Protein AF-A0A4R6WK45-F1 (afdb_monomer_lite)

Sequence (195 aa):
MNKDILDLKKTWQSLEIDPNESFYDFNQTLQHWRKRKRIIVFLWSIAVILFSGISFVYVIYTDELNSMSKSISEIILLVISVHLFGYSWRRITRERKEYLSNSTDFIRTLPDIHIKQGQRELMMFCIVSTFFLIAVFLYFLDSLLPSPVSVILSSALLLILTGILWTILKQILWKRIKRKNQRLSSKIAEILQYD

Secondary structure (DSSP, 8-state):
--HHHHHHHHHHHHTTT---HHHHHHHHHHHHHHHHHHHHHHHHHHHHHHHHHHHHHHHHHHTT---HHHHHHHHHHHHHHHHHHHHHHHHHHHHHHHHH---HHHHHHHHHHHHHHHHHHHHHHHHHHHHHHHHHHHHHHHHHTT-HHHHHHHHHHHHHHHHHIIIIIHHHHHHHHHHHHHHHHHHHHHHHTT-

pLDDT: mean 76.47, std 15.33, range [40.12, 95.94]

Radius of gyration: 24.43 Å; chains: 1; bounding box: 75×26×64 Å

Foldseek 3Di:
DPVVVVVVVVVVVVVVVDDPVLVVVVVVVVVVVLVVVVVVLVVLQVVLVVLQVCLVVVCVVCVVDPDPLLVVLSVLSNVLSVLSVVVSVVVVVVSVVLVVDDDLVSLLCVLVVLLVVLLVVLVNVLVSVLSNLSSVCSNCVVVQVVPPVSNVVSVVVSVVVSVCSVPPVSVVSNVVSVVVSVVSNVSSVVVVVVD

Organism: NCBI:txid1437280

Structure (mmCIF, N/CA/C/O backbone):
data_AF-A0A4R6WK45-F1
#
_entry.id   AF-A0A4R6WK45-F1
#
loop_
_atom_site.group_PDB
_atom_site.id
_atom_site.type_symbol
_atom_site.label_atom_id
_atom_site.label_alt_id
_atom_site.label_comp_id
_atom_site.label_asym_id
_atom_site.label_entity_id
_atom_site.label_seq_id
_atom_site.pdbx_PDB_ins_code
_atom_site.Cartn_x
_atom_site.Cartn_y
_atom_site.Cartn_z
_atom_site.occupancy
_atom_site.B_iso_or_equiv
_atom_site.auth_seq_id
_atom_site.auth_comp_id
_atom_site.auth_asym_id
_atom_site.auth_atom_id
_atom_site.pdbx_PDB_model_num
ATOM 1 N N . MET A 1 1 ? -50.004 0.855 26.992 1.00 41.47 1 MET A N 1
ATOM 2 C CA . MET A 1 1 ? -49.118 1.070 25.827 1.00 41.47 1 MET A CA 1
ATOM 3 C C . MET A 1 1 ? -48.314 2.380 25.849 1.00 41.47 1 MET A C 1
ATOM 5 O O . MET A 1 1 ? -47.523 2.574 24.944 1.00 41.47 1 MET A O 1
ATOM 9 N N . ASN A 1 2 ? -48.462 3.263 26.855 1.00 40.12 2 ASN A N 1
ATOM 10 C CA . ASN A 1 2 ? -47.671 4.510 26.970 1.00 40.12 2 ASN A CA 1
ATOM 11 C C . ASN A 1 2 ? -46.724 4.536 28.193 1.00 40.12 2 ASN A C 1
ATOM 13 O O . ASN A 1 2 ? -45.989 5.499 28.378 1.00 40.12 2 ASN A O 1
ATOM 17 N N . LYS A 1 3 ? -46.752 3.489 29.034 1.00 43.12 3 LYS A N 1
ATOM 18 C CA . LYS A 1 3 ? -45.843 3.325 30.182 1.00 43.12 3 LYS A CA 1
ATOM 19 C C . LYS A 1 3 ? -44.494 2.740 29.750 1.00 43.12 3 LYS A C 1
ATOM 21 O O . LYS A 1 3 ? -43.475 3.293 30.130 1.00 43.12 3 LYS A O 1
ATOM 26 N N . ASP A 1 4 ? -44.488 1.770 28.833 1.00 47.94 4 ASP A N 1
ATOM 27 C CA . ASP A 1 4 ? -43.253 1.102 28.388 1.00 47.94 4 ASP A CA 1
ATOM 28 C C . ASP A 1 4 ? -42.276 2.031 27.654 1.00 47.94 4 ASP A C 1
ATOM 30 O O . ASP A 1 4 ? -41.071 1.924 27.837 1.00 47.94 4 ASP A O 1
ATOM 34 N N . ILE A 1 5 ? -42.772 2.992 26.865 1.00 48.19 5 ILE A N 1
ATOM 35 C CA . ILE A 1 5 ? -41.922 3.978 26.169 1.00 48.19 5 ILE A CA 1
ATOM 36 C C . ILE A 1 5 ? -41.386 5.028 27.151 1.00 48.19 5 ILE A C 1
ATOM 38 O O . ILE A 1 5 ? -40.256 5.496 27.006 1.00 48.19 5 ILE A O 1
ATOM 42 N N . LEU A 1 6 ? -42.180 5.395 28.164 1.00 46.12 6 LEU A N 1
ATOM 43 C CA . LEU A 1 6 ? -41.755 6.334 29.200 1.00 46.12 6 LEU A CA 1
ATOM 44 C C . LEU A 1 6 ? -40.708 5.700 30.122 1.00 46.12 6 LEU A C 1
ATOM 46 O O . LEU A 1 6 ? -39.762 6.379 30.512 1.00 46.12 6 LEU A O 1
ATOM 50 N N . ASP A 1 7 ? -40.851 4.406 30.411 1.00 45.75 7 ASP A N 1
ATOM 51 C CA . ASP A 1 7 ? -39.887 3.627 31.183 1.00 45.75 7 ASP A CA 1
ATOM 52 C C . ASP A 1 7 ? -38.622 3.352 30.366 1.00 45.75 7 ASP A C 1
ATOM 54 O O . ASP A 1 7 ? -37.532 3.574 30.882 1.00 45.75 7 ASP A O 1
ATOM 58 N N . LEU A 1 8 ? -38.711 3.036 29.067 1.00 43.47 8 LEU A N 1
ATOM 59 C CA . LEU A 1 8 ? -37.533 2.947 28.186 1.00 43.47 8 LEU A CA 1
ATOM 60 C C . LEU A 1 8 ? -36.781 4.276 28.086 1.00 43.47 8 LEU A C 1
ATOM 62 O O . LEU A 1 8 ? -35.554 4.289 28.127 1.00 43.47 8 LEU A O 1
ATOM 66 N N . LYS A 1 9 ? -37.504 5.398 27.997 1.00 43.97 9 LYS A N 1
ATOM 67 C CA . LYS A 1 9 ? -36.913 6.740 27.984 1.00 43.97 9 LYS A CA 1
ATOM 68 C C . LYS A 1 9 ? -36.276 7.087 29.328 1.00 43.97 9 LYS A C 1
ATOM 70 O O . LYS A 1 9 ? -35.179 7.628 29.333 1.00 43.97 9 LYS A O 1
ATOM 75 N N . LYS A 1 10 ? -36.915 6.741 30.450 1.00 42.91 10 LYS A N 1
ATOM 76 C CA . LYS A 1 10 ? -36.333 6.895 31.791 1.00 42.91 10 LYS A CA 1
ATOM 77 C C . LYS A 1 10 ? -35.115 6.007 31.999 1.00 42.91 10 LYS A C 1
ATOM 79 O O . LYS A 1 10 ? -34.181 6.474 32.622 1.00 42.91 10 LYS A O 1
ATOM 84 N N . THR A 1 11 ? -35.098 4.796 31.445 1.00 47.28 11 THR A N 1
ATOM 85 C CA . THR A 1 11 ? -33.951 3.874 31.525 1.00 47.28 11 THR A CA 1
ATOM 86 C C . THR A 1 11 ? -32.782 4.385 30.678 1.00 47.28 11 THR A C 1
ATOM 88 O O . THR A 1 11 ? -31.633 4.338 31.102 1.00 47.28 11 THR A O 1
ATOM 91 N N . TRP A 1 12 ? -33.072 4.954 29.502 1.00 45.94 12 TRP A N 1
ATOM 92 C CA . TRP A 1 12 ? -32.077 5.635 28.668 1.00 45.94 12 TRP A CA 1
ATOM 93 C C . TRP A 1 12 ? -31.544 6.918 29.315 1.00 45.94 12 TRP A C 1
ATOM 95 O O . TRP A 1 12 ? -30.346 7.169 29.266 1.00 45.94 12 TRP A O 1
ATOM 105 N N . GLN A 1 13 ? -32.418 7.708 29.946 1.00 40.69 13 GLN A N 1
ATOM 106 C CA . GLN A 1 13 ? -32.044 8.934 30.657 1.00 40.69 13 GLN A CA 1
ATOM 107 C C . GLN A 1 13 ? -31.363 8.650 32.004 1.00 40.69 13 GLN A C 1
ATOM 109 O O . GLN A 1 13 ? -30.525 9.435 32.422 1.00 40.69 13 GLN A O 1
ATOM 114 N N . SER A 1 14 ? -31.657 7.532 32.675 1.00 40.62 14 SER A N 1
ATOM 115 C CA . SER A 1 14 ? -30.941 7.109 33.884 1.00 40.62 14 SER A CA 1
ATOM 116 C C . SER A 1 14 ? -29.562 6.539 33.559 1.00 40.62 14 SER A C 1
ATOM 118 O O . SER A 1 14 ? -28.642 6.738 34.341 1.00 40.62 14 SER A O 1
ATOM 120 N N . LEU A 1 15 ? -29.383 5.923 32.381 1.00 45.16 15 LEU A N 1
ATOM 121 C CA . LEU A 1 15 ? -28.056 5.594 31.837 1.00 45.16 15 LEU A CA 1
ATOM 122 C C . LEU A 1 15 ? -27.210 6.846 31.541 1.00 45.16 15 LEU A C 1
ATOM 124 O O . LEU A 1 15 ? -25.990 6.764 31.459 1.00 45.16 15 LEU A O 1
ATOM 128 N N . GLU A 1 16 ? -27.857 7.998 31.356 1.00 43.78 16 GLU A N 1
ATOM 129 C CA . GLU A 1 16 ? -27.221 9.293 31.094 1.00 43.78 16 GLU A CA 1
ATOM 130 C C . GLU A 1 16 ? -26.829 10.033 32.391 1.00 43.78 16 GLU A C 1
ATOM 132 O O . GLU A 1 16 ? -26.105 11.025 32.329 1.00 43.78 16 GLU A O 1
ATOM 137 N N . ILE A 1 17 ? -27.293 9.562 33.561 1.00 43.97 17 ILE A N 1
ATOM 138 C CA . ILE A 1 17 ? -27.170 10.267 34.851 1.00 43.97 17 ILE A CA 1
ATOM 139 C C . ILE A 1 17 ? -26.252 9.552 35.858 1.00 43.97 17 ILE A C 1
ATOM 141 O O . ILE A 1 17 ? -25.882 10.184 36.842 1.00 43.97 17 ILE A O 1
ATOM 145 N N . ASP A 1 18 ? -25.801 8.313 35.624 1.00 43.97 18 ASP A N 1
ATOM 146 C CA . ASP A 1 18 ? -24.831 7.664 36.524 1.00 43.97 18 ASP A CA 1
ATOM 147 C C . ASP A 1 18 ? -23.382 7.896 36.039 1.00 43.97 18 ASP A C 1
ATOM 149 O O . ASP A 1 18 ? -22.960 7.325 35.024 1.00 43.97 18 ASP A O 1
ATOM 153 N N . PRO A 1 19 ? -22.595 8.774 36.692 1.00 49.69 19 PRO A N 1
ATOM 154 C CA . PRO A 1 19 ? -21.288 9.173 36.215 1.00 49.69 19 PRO A CA 1
ATOM 155 C C . PRO A 1 19 ? -20.253 8.184 36.743 1.00 49.69 19 PRO A C 1
ATOM 157 O O . PRO A 1 19 ? -19.504 8.475 37.672 1.00 49.69 19 PRO A O 1
ATOM 160 N N . ASN A 1 20 ? -20.160 7.014 36.122 1.00 52.38 20 ASN A N 1
ATOM 161 C CA . ASN A 1 20 ? -18.911 6.274 36.204 1.00 52.38 20 ASN A CA 1
ATOM 162 C C . ASN A 1 20 ? -17.891 7.042 35.351 1.00 52.38 20 ASN A C 1
ATOM 164 O O . ASN A 1 20 ? -17.980 7.043 34.121 1.00 52.38 20 ASN A O 1
ATOM 168 N N . GLU A 1 21 ? -16.935 7.724 35.994 1.00 53.06 21 GLU A N 1
ATOM 169 C CA . GLU A 1 21 ? -15.809 8.422 35.340 1.00 53.06 21 GLU A CA 1
ATOM 170 C C . GLU A 1 21 ? -15.165 7.557 34.243 1.00 53.06 21 GLU A C 1
ATOM 172 O O . GLU A 1 21 ? -14.798 8.065 33.185 1.00 53.06 21 GLU A O 1
ATOM 177 N N . SER A 1 22 ? -15.148 6.232 34.432 1.00 53.00 22 SER A N 1
ATOM 178 C CA . SER A 1 22 ? -14.677 5.240 33.461 1.00 53.00 22 SER A CA 1
ATOM 179 C C . SER A 1 22 ? -15.445 5.237 32.130 1.00 53.00 22 SER A C 1
ATOM 181 O O . SER A 1 22 ? -14.836 5.048 31.075 1.00 53.00 22 SER A O 1
ATOM 183 N N . PHE A 1 23 ? -16.759 5.480 32.134 1.00 54.28 23 PHE A N 1
ATOM 184 C CA . PHE A 1 23 ? -17.586 5.500 30.925 1.00 54.28 23 PHE A CA 1
ATOM 185 C C . PHE A 1 23 ? -17.439 6.819 30.161 1.00 54.28 23 PHE A C 1
ATOM 187 O O . PHE A 1 23 ? -17.368 6.822 28.928 1.00 54.28 23 PHE A O 1
ATOM 194 N N . TYR A 1 24 ? -17.324 7.942 30.877 1.00 59.19 24 TYR A N 1
ATOM 195 C CA . TYR A 1 24 ? -17.029 9.243 30.275 1.00 59.19 24 TYR A CA 1
ATOM 196 C C . TYR A 1 24 ? -15.617 9.269 29.667 1.00 59.19 24 TYR A C 1
ATOM 198 O O . TYR A 1 24 ? -15.462 9.644 28.499 1.00 59.19 24 TYR A O 1
ATOM 206 N N . ASP A 1 25 ? -14.613 8.761 30.388 1.00 59.47 25 ASP A N 1
ATOM 207 C CA . ASP A 1 25 ? -13.243 8.595 29.890 1.00 59.47 25 ASP A CA 1
ATOM 208 C C . ASP A 1 25 ? -13.177 7.639 28.700 1.00 59.47 25 ASP A C 1
ATOM 210 O O . ASP A 1 25 ? -12.437 7.876 27.735 1.00 59.47 25 ASP A O 1
ATOM 214 N N . PHE A 1 26 ? -13.981 6.576 28.704 1.00 60.50 26 PHE A N 1
ATOM 215 C CA . PHE A 1 26 ? -14.077 5.681 27.561 1.00 60.50 26 PHE A CA 1
ATOM 216 C C . PHE A 1 26 ? -14.716 6.363 26.356 1.00 60.50 26 PHE A C 1
ATOM 218 O O . PHE A 1 26 ? -14.170 6.271 25.257 1.00 60.50 26 PHE A O 1
ATOM 225 N N . ASN A 1 27 ? -15.818 7.093 26.533 1.00 63.03 27 ASN A N 1
ATOM 226 C CA . ASN A 1 27 ? -16.459 7.819 25.441 1.00 63.03 27 ASN A CA 1
ATOM 227 C C . ASN A 1 27 ? -15.533 8.897 24.865 1.00 63.03 27 ASN A C 1
ATOM 229 O O . ASN A 1 27 ? -15.434 9.026 23.642 1.00 63.03 27 ASN A O 1
ATOM 233 N N . GLN A 1 28 ? -14.784 9.614 25.707 1.00 69.31 28 GLN A N 1
ATOM 234 C CA . GLN A 1 28 ? -13.747 10.540 25.251 1.00 69.31 28 GLN A CA 1
ATOM 235 C C . GLN A 1 28 ? -12.618 9.816 24.512 1.00 69.31 28 GLN A C 1
ATOM 237 O O . GLN A 1 28 ? -12.222 10.238 23.422 1.00 69.31 28 GLN A O 1
ATOM 242 N N . THR A 1 29 ? -12.134 8.691 25.045 1.00 64.31 29 THR A N 1
ATOM 243 C CA . THR A 1 29 ? -11.101 7.864 24.405 1.00 64.31 29 THR A CA 1
ATOM 244 C C . THR A 1 29 ? -11.577 7.362 23.045 1.00 64.31 29 THR A C 1
ATOM 246 O O . THR A 1 29 ? -10.841 7.427 22.058 1.00 64.31 29 THR A O 1
ATOM 249 N N . LEU A 1 30 ? -12.825 6.912 22.958 1.00 65.56 30 LEU A N 1
ATOM 250 C CA . LEU A 1 30 ? -13.444 6.374 21.759 1.00 65.56 30 LEU A CA 1
ATOM 251 C C . LEU A 1 30 ? -13.691 7.486 20.732 1.00 65.56 30 LEU A C 1
ATOM 253 O O . LEU A 1 30 ? -13.353 7.316 19.560 1.00 65.56 30 LEU A O 1
ATOM 257 N N . GLN A 1 31 ? -14.155 8.665 21.152 1.00 69.94 31 GLN A N 1
ATOM 258 C CA . GLN A 1 31 ? -14.241 9.851 20.295 1.00 69.94 31 GLN A CA 1
ATOM 259 C C . GLN A 1 31 ? -12.868 10.308 19.789 1.00 69.94 31 GLN A C 1
ATOM 261 O O . GLN A 1 31 ? -12.732 10.662 18.615 1.00 69.94 31 GLN A O 1
ATOM 266 N N . HIS A 1 32 ? -11.837 10.279 20.632 1.00 72.56 32 HIS A N 1
ATOM 267 C CA . HIS A 1 32 ? -10.477 10.630 20.236 1.00 72.56 32 HIS A CA 1
ATOM 268 C C . HIS A 1 32 ? -9.913 9.618 19.226 1.00 72.56 32 HIS A C 1
ATOM 270 O O . HIS A 1 32 ? -9.350 10.005 18.198 1.00 72.56 32 HIS A O 1
ATOM 276 N N . TRP A 1 33 ? -10.145 8.321 19.449 1.00 68.25 33 TRP A N 1
ATOM 277 C CA . TRP A 1 33 ? -9.826 7.255 18.496 1.00 68.25 33 TRP A CA 1
ATOM 278 C C . TRP A 1 33 ? -10.538 7.451 17.156 1.00 68.25 33 TRP A C 1
ATOM 280 O O . TRP A 1 33 ? -9.899 7.369 16.105 1.00 68.25 33 TRP A O 1
ATOM 290 N N . ARG A 1 34 ? -11.833 7.776 17.189 1.00 69.69 34 ARG A N 1
ATOM 291 C CA . ARG A 1 34 ? -12.661 8.098 16.019 1.00 69.69 34 ARG A CA 1
ATOM 292 C C . ARG A 1 34 ? -12.118 9.314 15.252 1.00 69.69 34 ARG A C 1
ATOM 294 O O . ARG A 1 34 ? -11.925 9.238 14.040 1.00 69.69 34 ARG A O 1
ATOM 301 N N . LYS A 1 35 ? -11.785 10.414 15.940 1.00 74.50 35 LYS A N 1
ATOM 302 C CA . LYS A 1 35 ? -11.167 11.608 15.327 1.00 74.50 35 LYS A CA 1
ATOM 303 C C . LYS A 1 35 ? -9.823 11.277 14.674 1.00 74.50 35 LYS A C 1
ATOM 305 O O . LYS A 1 35 ? -9.586 11.657 13.529 1.00 74.50 35 LYS A O 1
ATOM 310 N N . ARG A 1 36 ? -8.963 10.520 15.360 1.00 75.25 36 ARG A N 1
ATOM 311 C CA . ARG A 1 36 ? -7.655 10.114 14.830 1.00 75.25 36 ARG A CA 1
ATOM 312 C C . ARG A 1 36 ? -7.788 9.204 13.608 1.00 75.25 36 ARG A C 1
ATOM 314 O O . ARG A 1 36 ? -7.088 9.421 12.621 1.00 75.25 36 ARG A O 1
ATOM 321 N N . LYS A 1 37 ? -8.710 8.234 13.636 1.00 72.19 37 LYS A N 1
ATOM 322 C CA . LYS A 1 37 ? -9.051 7.399 12.471 1.00 72.19 37 LYS A CA 1
ATOM 323 C C . LYS A 1 37 ? -9.510 8.252 11.287 1.00 72.19 37 LYS A C 1
ATOM 325 O O . LYS A 1 37 ? -8.998 8.060 10.187 1.00 72.19 37 LYS A O 1
ATOM 330 N N . ARG A 1 38 ? -10.392 9.233 11.512 1.00 75.06 38 ARG A N 1
ATOM 331 C CA . ARG A 1 38 ? -10.860 10.157 10.464 1.00 75.06 38 ARG A CA 1
ATOM 332 C C . ARG A 1 38 ? -9.704 10.907 9.806 1.00 75.06 38 ARG A C 1
ATOM 334 O O . ARG A 1 38 ? -9.637 10.935 8.583 1.00 75.06 38 ARG A O 1
ATOM 341 N N . ILE A 1 39 ? -8.786 11.467 10.596 1.00 79.00 39 ILE A N 1
ATOM 342 C CA . ILE A 1 39 ? -7.608 12.172 10.066 1.00 79.00 39 ILE A CA 1
ATOM 343 C C . ILE A 1 39 ? -6.747 11.225 9.221 1.00 79.00 39 ILE A C 1
ATOM 345 O O . ILE A 1 39 ? -6.327 11.596 8.132 1.00 79.00 39 ILE A O 1
ATOM 349 N N . ILE A 1 40 ? -6.530 9.985 9.670 1.00 78.06 40 ILE A N 1
ATOM 350 C CA . ILE A 1 40 ? -5.756 8.988 8.912 1.00 78.06 40 ILE A CA 1
ATOM 351 C C . ILE A 1 40 ? -6.435 8.650 7.578 1.00 78.06 40 ILE A C 1
ATOM 353 O O . ILE A 1 40 ? -5.763 8.584 6.553 1.00 78.06 40 ILE A O 1
ATOM 357 N N . VAL A 1 41 ? -7.755 8.444 7.570 1.00 77.69 41 VAL A N 1
ATOM 358 C CA . VAL A 1 41 ? -8.520 8.172 6.339 1.00 77.69 41 VAL A CA 1
ATOM 359 C C . VAL A 1 41 ? -8.492 9.379 5.399 1.00 77.69 41 VAL A C 1
ATOM 361 O O . VAL A 1 41 ? -8.344 9.210 4.189 1.00 77.69 41 VAL A O 1
ATOM 364 N N . PHE A 1 42 ? -8.588 10.591 5.944 1.00 77.75 42 PHE A N 1
ATOM 365 C CA . PHE A 1 42 ? -8.518 11.831 5.179 1.00 77.75 42 PHE A CA 1
ATOM 366 C C . PHE A 1 42 ? -7.140 12.025 4.533 1.00 77.75 42 PHE A C 1
ATOM 368 O O . PHE A 1 42 ? -7.056 12.187 3.318 1.00 77.75 42 PHE A O 1
ATOM 375 N N . LEU A 1 43 ? -6.060 11.901 5.310 1.00 82.31 43 LEU A N 1
ATOM 376 C CA . LEU A 1 43 ? -4.685 11.968 4.803 1.00 82.31 43 LEU A CA 1
ATOM 377 C C . LEU A 1 43 ? -4.407 10.878 3.762 1.00 82.31 43 LEU A C 1
ATOM 379 O O . LEU A 1 43 ? -3.775 11.149 2.746 1.00 82.31 43 LEU A O 1
ATOM 383 N N . TRP A 1 44 ? -4.919 9.662 3.974 1.00 80.25 44 TRP A N 1
ATOM 384 C CA . TRP A 1 44 ? -4.829 8.586 2.985 1.00 80.25 44 TRP A CA 1
ATOM 385 C C . TRP A 1 44 ? -5.533 8.954 1.678 1.00 80.25 44 TRP A C 1
ATOM 387 O O . TRP A 1 44 ? -4.991 8.735 0.601 1.00 80.25 44 TRP A O 1
ATOM 397 N N . SER A 1 45 ? -6.725 9.544 1.766 1.00 76.31 45 SER A N 1
ATOM 398 C CA . SER A 1 45 ? -7.487 9.971 0.589 1.00 76.31 45 SER A CA 1
ATOM 399 C C . SER A 1 45 ? -6.742 11.053 -0.193 1.00 76.31 45 SER A C 1
ATOM 401 O O . SER A 1 45 ? -6.634 10.944 -1.410 1.00 76.31 45 SER A O 1
ATOM 403 N N . ILE A 1 46 ? -6.155 12.035 0.501 1.00 83.81 46 ILE A N 1
ATOM 404 C CA . ILE A 1 46 ? -5.294 13.055 -0.115 1.00 83.81 46 ILE A CA 1
ATOM 405 C C . ILE A 1 46 ? -4.099 12.403 -0.813 1.00 83.81 46 ILE A C 1
ATOM 407 O O . ILE A 1 46 ? -3.834 12.708 -1.971 1.00 83.81 46 ILE A O 1
ATOM 411 N N . ALA A 1 47 ? -3.403 11.480 -0.143 1.00 84.31 47 ALA A N 1
ATOM 412 C CA . ALA A 1 47 ? -2.246 10.799 -0.717 1.00 84.31 47 ALA A CA 1
ATOM 413 C C . ALA A 1 47 ? -2.604 10.023 -1.995 1.00 84.31 47 ALA A C 1
ATOM 415 O O . ALA A 1 47 ? -1.869 10.091 -2.976 1.00 84.31 47 ALA A O 1
ATOM 416 N N . VAL A 1 48 ? -3.751 9.334 -2.014 1.00 82.94 48 VAL A N 1
ATOM 417 C CA . VAL A 1 48 ? -4.234 8.616 -3.204 1.00 82.94 48 VAL A CA 1
ATOM 418 C C . VAL A 1 48 ? -4.584 9.580 -4.338 1.00 82.94 48 VAL A C 1
ATOM 420 O O . VAL A 1 48 ? -4.245 9.297 -5.485 1.00 82.94 48 VAL A O 1
ATOM 423 N N . ILE A 1 49 ? -5.224 10.717 -4.042 1.00 82.31 49 ILE A N 1
ATOM 424 C CA . ILE A 1 49 ? -5.552 11.739 -5.049 1.00 82.31 49 ILE A CA 1
ATOM 425 C C . ILE A 1 49 ? -4.274 12.331 -5.647 1.00 82.31 49 ILE A C 1
ATOM 427 O O . ILE A 1 49 ? -4.149 12.374 -6.867 1.00 82.31 49 ILE A O 1
ATOM 431 N N . LEU A 1 50 ? -3.311 12.724 -4.808 1.00 85.62 50 LEU A N 1
ATOM 432 C CA . LEU A 1 50 ? -2.029 13.265 -5.261 1.00 85.62 50 LEU A CA 1
ATOM 433 C C . LEU A 1 50 ? -1.260 12.247 -6.104 1.00 85.62 50 LEU A C 1
ATOM 435 O O . LEU A 1 50 ? -0.826 12.574 -7.202 1.00 85.62 50 LEU A O 1
ATOM 439 N N . PHE A 1 51 ? -1.143 11.003 -5.632 1.00 83.19 51 PHE A N 1
ATOM 440 C CA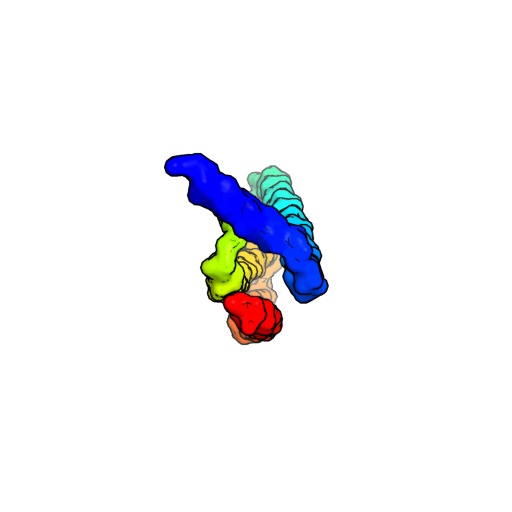 . PHE A 1 51 ? -0.476 9.933 -6.375 1.00 83.19 51 PHE A CA 1
ATOM 441 C C . PHE A 1 51 ? -1.133 9.685 -7.737 1.00 83.19 51 PHE A C 1
ATOM 443 O O . PHE A 1 51 ? -0.442 9.539 -8.743 1.00 83.19 51 PHE A O 1
ATOM 450 N N . SER A 1 52 ? -2.467 9.667 -7.776 1.00 80.44 52 SER A N 1
ATOM 451 C CA . SER A 1 52 ? -3.217 9.473 -9.017 1.00 80.44 52 SER A CA 1
ATOM 452 C C . SER A 1 52 ? -3.015 10.648 -9.968 1.00 80.44 52 SER A C 1
ATOM 454 O O . SER A 1 52 ? -2.693 10.426 -11.126 1.00 80.44 52 SER A O 1
ATOM 456 N N . GLY A 1 53 ? -3.121 11.886 -9.478 1.00 80.81 53 GLY A N 1
ATOM 457 C CA . GLY A 1 53 ? -2.877 13.088 -10.276 1.00 80.81 53 GLY A CA 1
ATOM 458 C C . GLY A 1 53 ? -1.471 13.111 -10.872 1.00 80.81 53 GLY A C 1
ATOM 459 O O . GLY A 1 53 ? -1.328 13.336 -12.067 1.00 80.81 53 GLY A O 1
ATOM 460 N N . ILE A 1 54 ? -0.450 12.788 -10.072 1.00 83.50 54 ILE A N 1
ATOM 461 C CA . ILE A 1 54 ? 0.937 12.672 -10.545 1.00 83.50 54 ILE A CA 1
ATOM 462 C C . ILE A 1 54 ? 1.055 11.581 -11.610 1.00 83.50 54 ILE A C 1
ATOM 464 O O . ILE A 1 54 ? 1.665 11.824 -12.642 1.00 83.50 54 ILE A O 1
ATOM 468 N N . SER A 1 55 ? 0.454 10.408 -11.391 1.00 79.38 55 SER A N 1
ATOM 469 C CA . SER A 1 55 ? 0.508 9.297 -12.350 1.00 79.38 55 SER A CA 1
ATOM 470 C C . SER A 1 55 ? -0.168 9.656 -13.676 1.00 79.38 55 SER A C 1
ATOM 472 O O . SER A 1 55 ? 0.385 9.374 -14.728 1.00 79.38 55 SER A O 1
ATOM 474 N N . PHE A 1 56 ? -1.326 10.322 -13.642 1.00 78.31 56 PHE A N 1
ATOM 475 C CA . PHE A 1 56 ? -2.023 10.770 -14.851 1.00 78.31 56 PHE A CA 1
ATOM 476 C C . PHE A 1 56 ? -1.253 11.857 -15.602 1.00 78.31 56 PHE A C 1
ATOM 478 O O . PHE A 1 56 ? -1.095 11.751 -16.812 1.00 78.31 56 PHE A O 1
ATOM 485 N N . VAL A 1 57 ? -0.759 12.883 -14.899 1.00 80.94 57 VAL A N 1
ATOM 486 C CA . VAL A 1 57 ? 0.052 13.947 -15.515 1.00 80.94 57 VAL A CA 1
ATOM 487 C C . VAL A 1 57 ? 1.320 13.365 -16.120 1.00 80.94 57 VAL A C 1
ATOM 489 O O . VAL A 1 57 ? 1.692 13.756 -17.219 1.00 80.94 57 VAL A O 1
ATOM 492 N N . TYR A 1 58 ? 1.953 12.424 -15.417 1.00 77.44 58 TYR A N 1
ATOM 493 C CA . TYR A 1 58 ? 3.117 11.711 -15.912 1.00 77.44 58 TYR A CA 1
ATOM 494 C C . TYR A 1 58 ? 2.800 11.005 -17.232 1.00 77.44 58 TYR A C 1
ATOM 496 O O . TYR A 1 58 ? 3.385 11.395 -18.229 1.00 77.44 58 TYR A O 1
ATOM 504 N N . VAL A 1 59 ? 1.812 10.101 -17.260 1.00 76.00 59 VAL A N 1
ATOM 505 C CA . VAL A 1 59 ? 1.416 9.349 -18.469 1.00 76.00 59 VAL A CA 1
ATOM 506 C C . VAL A 1 59 ? 1.065 10.270 -19.644 1.00 76.00 59 VAL A C 1
ATOM 508 O O . VAL A 1 59 ? 1.493 10.027 -20.762 1.00 76.00 59 VAL A O 1
ATOM 511 N N . ILE A 1 60 ? 0.312 11.351 -19.406 1.00 75.00 60 ILE A N 1
ATOM 512 C CA . ILE A 1 60 ? -0.066 12.300 -20.469 1.00 75.00 60 ILE A CA 1
ATOM 513 C C . ILE A 1 60 ? 1.158 13.058 -21.002 1.00 75.00 60 ILE A C 1
ATOM 515 O O . ILE A 1 60 ? 1.240 13.343 -22.192 1.00 75.00 60 ILE A O 1
ATOM 519 N N . TYR A 1 61 ? 2.098 13.424 -20.128 1.00 71.00 61 TYR A N 1
ATOM 520 C CA . TYR A 1 61 ? 3.301 14.154 -20.526 1.00 71.00 61 TYR A CA 1
ATOM 521 C C . TYR A 1 61 ? 4.306 13.262 -21.263 1.00 71.00 61 TYR A C 1
ATOM 523 O O . TYR A 1 61 ? 5.065 13.751 -22.096 1.00 71.00 61 TYR A O 1
ATOM 531 N N . THR A 1 62 ? 4.328 11.966 -20.957 1.00 68.75 62 THR A N 1
ATOM 532 C CA . THR A 1 62 ? 5.238 10.993 -21.565 1.00 68.75 62 THR A CA 1
ATOM 533 C C . THR A 1 62 ? 4.640 10.243 -22.751 1.00 68.75 62 THR A C 1
ATOM 535 O O . THR A 1 62 ? 5.356 9.427 -23.314 1.00 68.75 62 THR A O 1
ATOM 538 N N . ASP A 1 63 ? 3.422 10.566 -23.206 1.00 58.31 63 ASP A N 1
ATOM 539 C CA . ASP A 1 63 ? 2.672 9.892 -24.295 1.00 58.31 63 ASP A CA 1
ATOM 540 C C . ASP A 1 63 ? 3.430 9.797 -25.652 1.00 58.31 63 ASP A C 1
ATOM 542 O O . ASP A 1 63 ? 3.020 9.093 -26.570 1.00 58.31 63 ASP A O 1
ATOM 546 N N . GLU A 1 64 ? 4.607 10.424 -25.767 1.00 56.16 64 GLU A N 1
ATOM 547 C CA . GLU A 1 64 ? 5.629 10.179 -26.802 1.00 56.16 64 GLU A CA 1
ATOM 548 C C . GLU A 1 64 ? 6.571 8.986 -26.487 1.00 56.16 64 GLU A C 1
ATOM 550 O O . GLU A 1 64 ? 7.734 8.948 -26.909 1.00 56.16 64 GLU A O 1
ATOM 555 N N . LEU A 1 65 ? 6.127 7.999 -25.703 1.00 56.84 65 LEU A N 1
ATOM 556 C CA . LEU A 1 65 ? 6.976 6.888 -25.277 1.00 56.84 65 LEU A CA 1
ATOM 557 C C . LEU A 1 65 ? 7.383 5.982 -26.455 1.00 56.84 65 LEU A C 1
ATOM 559 O O . LEU A 1 65 ? 6.666 5.075 -26.865 1.00 56.84 65 LEU A O 1
ATOM 563 N N . ASN A 1 66 ? 8.626 6.141 -26.908 1.00 62.06 66 ASN A N 1
ATOM 564 C CA . ASN A 1 66 ? 9.266 5.323 -27.947 1.00 62.06 66 ASN A CA 1
ATOM 565 C C . ASN A 1 66 ? 9.556 3.851 -27.558 1.00 62.06 66 ASN A C 1
ATOM 567 O O . ASN A 1 66 ? 10.206 3.145 -28.329 1.00 62.06 66 ASN A O 1
ATOM 571 N N . SER A 1 67 ? 9.144 3.366 -26.375 1.00 73.81 67 SER A N 1
ATOM 572 C CA . SER A 1 67 ? 9.512 2.024 -25.893 1.00 73.81 67 SER A CA 1
ATOM 573 C C . SER A 1 67 ? 8.418 1.291 -25.116 1.00 73.81 67 SER A C 1
ATOM 575 O O . SER A 1 67 ? 7.816 1.820 -24.181 1.00 73.81 67 SER A O 1
ATOM 577 N N . MET A 1 68 ? 8.275 0.003 -25.444 1.00 83.12 68 MET A N 1
ATOM 578 C CA . MET A 1 68 ? 7.334 -0.941 -24.842 1.00 83.12 68 MET A CA 1
ATOM 579 C C . MET A 1 68 ? 7.501 -1.087 -23.319 1.00 83.12 68 MET A C 1
ATOM 581 O O . MET A 1 68 ? 6.507 -1.220 -22.606 1.00 83.12 68 MET A O 1
ATOM 585 N N . SER A 1 69 ? 8.732 -1.075 -22.795 1.00 81.38 69 SER A N 1
ATOM 586 C CA . SER A 1 69 ? 8.989 -1.312 -21.362 1.00 81.38 69 SER A CA 1
ATOM 587 C C . SER A 1 69 ? 8.464 -0.165 -20.488 1.00 81.38 69 SER A C 1
ATOM 589 O O . SER A 1 69 ? 7.839 -0.400 -19.449 1.00 81.38 69 SER A O 1
ATOM 591 N N . LYS A 1 70 ? 8.628 1.076 -20.956 1.00 84.19 70 LYS A N 1
ATOM 592 C CA . LYS A 1 70 ? 8.109 2.282 -20.306 1.00 84.19 70 LYS A CA 1
ATOM 593 C C . LYS A 1 70 ? 6.583 2.337 -20.369 1.00 84.19 70 LYS A C 1
ATOM 595 O O . LYS A 1 70 ? 5.963 2.629 -19.350 1.00 84.19 70 LYS A O 1
ATOM 600 N N . SER A 1 71 ? 5.975 1.931 -21.487 1.00 84.50 71 SER A N 1
ATOM 601 C CA . SER A 1 71 ? 4.510 1.852 -21.597 1.00 84.50 71 SER A CA 1
ATOM 602 C C . SER A 1 71 ? 3.922 0.833 -20.614 1.00 84.50 71 SER A C 1
ATOM 604 O O . SER A 1 71 ? 2.905 1.092 -19.973 1.00 84.50 71 SER A O 1
ATOM 606 N N . ILE A 1 72 ? 4.576 -0.321 -20.422 1.00 85.75 72 ILE A N 1
ATOM 607 C CA . ILE A 1 72 ? 4.139 -1.311 -19.422 1.00 85.75 72 ILE A CA 1
ATOM 608 C C . ILE A 1 72 ? 4.273 -0.745 -17.998 1.00 85.75 72 ILE A C 1
ATOM 610 O O . ILE A 1 72 ? 3.381 -0.958 -17.176 1.00 85.75 72 ILE A O 1
ATOM 614 N N . SER A 1 73 ? 5.347 -0.004 -17.698 1.00 87.75 73 SER A N 1
ATOM 615 C CA . SER A 1 73 ? 5.515 0.675 -16.402 1.00 87.75 73 SER A CA 1
ATOM 616 C C . SER A 1 73 ? 4.362 1.640 -16.099 1.00 87.75 73 SER A C 1
ATOM 618 O O . SER A 1 73 ? 3.770 1.593 -15.018 1.00 87.75 73 SER A O 1
ATOM 620 N N . GLU A 1 74 ? 3.983 2.463 -17.073 1.00 85.62 74 GLU A N 1
ATOM 621 C CA . GLU A 1 74 ? 2.873 3.411 -16.965 1.00 85.62 74 GLU A CA 1
ATOM 622 C C . GLU A 1 74 ? 1.526 2.731 -16.723 1.00 85.62 74 GLU A C 1
ATOM 624 O O . GLU A 1 74 ? 0.773 3.134 -15.832 1.00 85.62 74 GLU A O 1
ATOM 629 N N . ILE A 1 75 ? 1.248 1.641 -17.444 1.00 87.00 75 ILE A N 1
ATOM 630 C CA . ILE A 1 75 ? 0.045 0.831 -17.222 1.00 87.00 75 ILE A CA 1
ATOM 631 C C . ILE A 1 75 ? 0.022 0.293 -15.787 1.00 87.00 75 ILE A C 1
ATOM 633 O O . ILE A 1 75 ? -1.018 0.340 -15.127 1.00 87.00 75 ILE A O 1
ATOM 637 N N . ILE A 1 76 ? 1.158 -0.181 -15.263 1.00 88.88 76 ILE A N 1
ATOM 638 C CA . ILE A 1 76 ? 1.244 -0.651 -13.874 1.00 88.88 76 ILE A CA 1
ATOM 639 C C . ILE A 1 76 ? 0.954 0.494 -12.892 1.00 88.88 76 ILE A C 1
ATOM 641 O O . ILE A 1 76 ? 0.210 0.284 -11.930 1.00 88.88 76 ILE A O 1
ATOM 645 N N . LEU A 1 77 ? 1.473 1.705 -13.125 1.00 88.12 77 LEU A N 1
ATOM 646 C CA . LEU A 1 77 ? 1.188 2.876 -12.284 1.00 88.12 77 LEU A CA 1
ATOM 647 C C . LEU A 1 77 ? -0.304 3.243 -12.288 1.00 88.12 77 LEU A C 1
ATOM 649 O O . LEU A 1 77 ? -0.880 3.486 -11.222 1.00 88.12 77 LEU A O 1
ATOM 653 N N . LEU A 1 78 ? -0.957 3.200 -13.451 1.00 87.94 78 LEU A N 1
ATOM 654 C CA . LEU A 1 78 ? -2.403 3.410 -13.571 1.00 87.94 78 LEU A CA 1
ATOM 655 C C . LEU A 1 78 ? -3.197 2.333 -12.821 1.00 87.94 78 LEU A C 1
ATOM 657 O O . LEU A 1 78 ? -4.121 2.654 -12.070 1.00 87.94 78 LEU A O 1
ATOM 661 N N . VAL A 1 79 ? -2.809 1.061 -12.949 1.00 88.44 79 VAL A N 1
ATOM 662 C CA . VAL A 1 79 ? -3.434 -0.047 -12.209 1.00 88.44 79 VAL A CA 1
ATOM 663 C C . VAL A 1 79 ? -3.287 0.156 -10.700 1.00 88.44 79 VAL A C 1
ATOM 665 O O . VAL A 1 79 ? -4.267 -0.004 -9.968 1.00 88.44 79 VAL A O 1
ATOM 668 N N . ILE A 1 80 ? -2.105 0.560 -10.220 1.00 89.75 80 ILE A N 1
ATOM 669 C CA . ILE A 1 80 ? -1.885 0.895 -8.806 1.00 89.75 80 ILE A CA 1
ATOM 670 C C . ILE A 1 80 ? -2.823 2.028 -8.373 1.00 89.75 80 ILE A C 1
ATOM 672 O O . ILE A 1 80 ? -3.472 1.909 -7.331 1.00 89.75 80 ILE A O 1
ATOM 676 N N . SER A 1 81 ? -2.926 3.100 -9.162 1.00 84.62 81 SER A N 1
ATOM 677 C CA . SER A 1 81 ? -3.788 4.250 -8.870 1.00 84.62 81 SER A CA 1
ATOM 678 C C . SER A 1 81 ? -5.262 3.840 -8.742 1.00 84.62 81 SER A C 1
ATOM 680 O O . SER A 1 81 ? -5.880 4.091 -7.701 1.00 84.62 81 SER A O 1
ATOM 682 N N . VAL A 1 82 ? -5.807 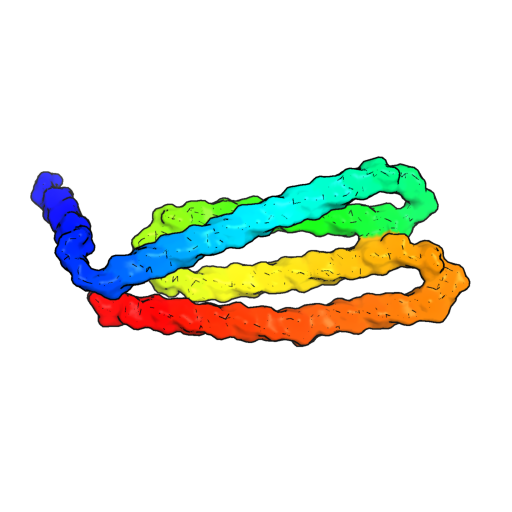3.116 -9.726 1.00 86.69 82 VAL A N 1
ATOM 683 C CA . VAL A 1 82 ? -7.194 2.614 -9.696 1.00 86.69 82 VAL A CA 1
ATOM 684 C C . VAL A 1 82 ? -7.418 1.695 -8.495 1.00 86.69 82 VAL A C 1
ATOM 686 O O . VAL A 1 82 ? -8.434 1.795 -7.799 1.00 86.69 82 VAL A O 1
ATOM 689 N N . HIS A 1 83 ? -6.458 0.816 -8.207 1.00 87.06 83 HIS A N 1
ATOM 690 C CA . HIS A 1 83 ? -6.554 -0.118 -7.093 1.00 87.06 83 HIS A CA 1
ATOM 691 C C . HIS A 1 83 ? -6.568 0.597 -5.732 1.00 87.06 83 HIS A C 1
ATOM 693 O O . HIS A 1 83 ? -7.396 0.282 -4.868 1.00 87.06 83 HIS A O 1
ATOM 699 N N . LEU A 1 84 ? -5.700 1.597 -5.545 1.00 85.88 84 LEU A N 1
ATOM 700 C CA . LEU A 1 84 ? -5.656 2.437 -4.346 1.00 85.88 84 LEU A CA 1
ATOM 701 C C . LEU A 1 84 ? -6.927 3.278 -4.186 1.00 85.88 84 LEU A C 1
ATOM 703 O O . LEU A 1 84 ? -7.433 3.409 -3.068 1.00 85.88 84 LEU A O 1
ATOM 707 N N . PHE A 1 85 ? -7.478 3.791 -5.287 1.00 83.81 85 PHE A N 1
ATOM 708 C CA . PHE A 1 85 ? -8.732 4.539 -5.286 1.00 83.81 85 PHE A CA 1
ATOM 709 C C . PHE A 1 85 ? -9.916 3.659 -4.870 1.00 83.81 85 PHE A C 1
ATOM 711 O O . PHE A 1 85 ? -10.635 3.985 -3.921 1.00 83.81 85 PHE A O 1
ATOM 718 N N . GLY A 1 86 ? -10.065 2.485 -5.494 1.00 84.50 86 GLY A N 1
ATOM 719 C CA . GLY A 1 86 ? -11.101 1.515 -5.137 1.00 84.50 86 GLY A CA 1
ATOM 720 C C . GLY A 1 86 ? -10.984 1.033 -3.686 1.00 84.50 86 GLY A C 1
ATOM 721 O O . GLY A 1 86 ? -11.994 0.840 -3.000 1.00 84.50 86 GLY A O 1
ATOM 722 N N . TYR A 1 87 ? -9.757 0.889 -3.178 1.00 84.50 87 TYR A N 1
ATOM 723 C CA . TYR A 1 87 ? -9.513 0.599 -1.768 1.00 84.50 87 TYR A CA 1
ATOM 724 C C . TYR A 1 87 ? -9.940 1.751 -0.847 1.00 84.50 87 TYR A C 1
ATOM 726 O O . TYR A 1 87 ? -10.649 1.514 0.135 1.00 84.50 87 TYR A O 1
ATOM 734 N N . SER A 1 88 ? -9.556 2.990 -1.169 1.00 81.38 88 SER A N 1
ATOM 735 C CA . SER A 1 88 ? -9.921 4.184 -0.397 1.00 81.38 88 SER A CA 1
ATOM 736 C C . SER A 1 88 ? -11.441 4.341 -0.290 1.00 81.38 88 SER A C 1
ATOM 738 O O . SER A 1 88 ? -11.983 4.484 0.808 1.00 81.38 88 SER A O 1
ATOM 740 N N . TRP A 1 89 ? -12.152 4.175 -1.407 1.00 79.81 89 TRP A N 1
ATOM 741 C CA . TRP A 1 89 ? -13.612 4.235 -1.446 1.00 79.81 89 TRP A CA 1
ATOM 742 C C . TRP A 1 89 ? -14.277 3.181 -0.545 1.00 79.81 89 TRP A C 1
ATOM 744 O O . TRP A 1 89 ? -15.162 3.484 0.265 1.00 79.81 89 TRP A O 1
ATOM 754 N N . ARG A 1 90 ? -13.811 1.926 -0.620 1.00 82.69 90 ARG A N 1
ATOM 755 C CA . ARG A 1 90 ? -14.283 0.841 0.260 1.00 82.69 90 ARG A CA 1
ATOM 756 C C . ARG A 1 90 ? -13.995 1.127 1.734 1.00 82.69 90 ARG A C 1
ATOM 758 O O . ARG A 1 90 ? -14.803 0.780 2.594 1.00 82.69 90 ARG A O 1
ATOM 765 N N . ARG A 1 91 ? -12.859 1.753 2.043 1.00 79.69 91 ARG A N 1
ATOM 766 C CA . ARG A 1 91 ? -12.490 2.115 3.415 1.00 79.69 91 ARG A CA 1
ATOM 767 C C . ARG A 1 91 ? -13.414 3.193 3.979 1.00 79.69 91 ARG A C 1
ATOM 769 O O . ARG A 1 91 ? -13.920 3.020 5.082 1.00 79.69 91 ARG A O 1
ATOM 776 N N . ILE A 1 92 ? -13.688 4.250 3.213 1.00 75.69 92 ILE A N 1
ATOM 777 C CA . ILE A 1 92 ? -14.589 5.344 3.613 1.00 75.69 92 ILE A CA 1
ATOM 778 C C . ILE A 1 92 ? -16.009 4.821 3.865 1.00 75.69 92 ILE A C 1
ATOM 780 O O . ILE A 1 92 ? -16.618 5.123 4.891 1.00 75.69 92 ILE A O 1
ATOM 784 N N . THR A 1 93 ? -16.534 4.002 2.950 1.00 75.50 93 THR A N 1
ATOM 785 C CA . THR A 1 93 ? -17.886 3.433 3.075 1.00 75.50 93 THR A CA 1
ATOM 786 C C . THR A 1 93 ? -18.020 2.489 4.271 1.00 75.50 93 THR A C 1
ATOM 788 O O . THR A 1 93 ? -19.053 2.500 4.941 1.00 75.50 93 THR A O 1
ATOM 791 N N . ARG A 1 94 ? -16.980 1.703 4.578 1.00 73.12 94 ARG A N 1
ATOM 792 C CA . ARG A 1 94 ? -16.953 0.825 5.755 1.00 73.12 94 ARG A CA 1
ATOM 793 C C . ARG A 1 94 ? -16.879 1.611 7.062 1.00 73.12 94 ARG A C 1
ATOM 795 O O . ARG A 1 94 ? -17.674 1.350 7.957 1.00 73.12 94 ARG A O 1
ATOM 802 N N . GLU A 1 95 ? -15.988 2.597 7.143 1.00 70.94 95 GLU A N 1
ATOM 803 C CA . GLU A 1 95 ? -15.869 3.484 8.306 1.00 70.94 95 GLU A CA 1
ATOM 804 C C . GLU A 1 95 ? -17.211 4.178 8.592 1.00 70.94 95 GLU A C 1
ATOM 806 O O . GLU A 1 95 ? -17.676 4.150 9.726 1.00 70.94 95 GLU A O 1
ATOM 811 N N . ARG A 1 96 ? -17.920 4.686 7.570 1.00 64.75 96 ARG A N 1
ATOM 812 C CA . ARG A 1 96 ? -19.261 5.289 7.734 1.00 64.75 96 ARG A CA 1
ATOM 813 C C . ARG A 1 96 ? -20.275 4.349 8.401 1.00 64.75 96 ARG A C 1
ATOM 815 O O . ARG A 1 96 ? -21.082 4.820 9.196 1.00 64.75 96 ARG A O 1
ATOM 822 N N . LYS A 1 97 ? -20.235 3.047 8.097 1.00 64.25 97 LYS A N 1
ATOM 823 C CA . LYS A 1 97 ? -21.103 2.036 8.731 1.00 64.25 97 LYS A CA 1
ATOM 824 C C . LYS A 1 97 ? -20.698 1.761 10.182 1.00 64.25 97 LYS A C 1
ATOM 826 O O . LYS A 1 97 ? -21.572 1.668 11.033 1.00 64.25 97 LYS A O 1
ATOM 831 N N . GLU A 1 98 ? -19.397 1.690 10.467 1.00 63.03 98 GLU A N 1
ATOM 832 C CA . GLU A 1 98 ? -18.868 1.523 11.831 1.00 63.03 98 GLU A CA 1
ATOM 833 C C . GLU A 1 98 ? -19.254 2.696 12.753 1.00 63.03 98 GLU A C 1
ATOM 835 O O . GLU A 1 98 ? -19.538 2.480 13.924 1.00 63.03 98 GLU A O 1
ATOM 840 N N . TYR A 1 99 ? -19.336 3.929 12.237 1.00 57.69 99 TYR A N 1
ATOM 841 C CA . TYR A 1 99 ? -19.762 5.099 13.023 1.00 57.69 99 TYR A CA 1
ATOM 842 C C . TYR A 1 99 ? -21.247 5.109 13.403 1.00 57.69 99 TYR A C 1
ATOM 844 O O . TYR A 1 99 ? -21.602 5.746 14.391 1.00 57.69 99 TYR A O 1
ATOM 852 N N . LEU A 1 100 ? -22.106 4.451 12.622 1.00 55.75 100 LEU A N 1
ATOM 853 C CA . LEU A 1 100 ? -23.550 4.384 12.883 1.00 55.75 100 LEU A CA 1
ATOM 854 C C . LEU A 1 100 ? -23.914 3.278 13.885 1.00 55.75 100 LEU A C 1
ATOM 856 O O . LEU A 1 100 ? -25.046 3.213 14.352 1.00 55.75 100 LEU A O 1
ATOM 860 N N . SER A 1 101 ? -22.955 2.414 14.212 1.00 59.12 101 SER A N 1
ATOM 861 C CA . SER A 1 101 ? -23.122 1.266 15.090 1.00 59.12 101 SER A CA 1
ATOM 862 C C . SER A 1 101 ? -22.594 1.588 16.490 1.00 59.12 101 SER A C 1
ATOM 864 O O . SER A 1 101 ? -21.391 1.760 16.680 1.00 59.12 101 SER A O 1
ATOM 866 N N . ASN A 1 102 ? -23.492 1.672 17.473 1.00 59.91 102 ASN A N 1
ATOM 867 C CA . ASN A 1 102 ? -23.175 2.027 18.865 1.00 59.91 102 ASN A CA 1
ATOM 868 C C . ASN A 1 102 ? -23.585 0.935 19.879 1.00 59.91 102 ASN A C 1
ATOM 870 O O . ASN A 1 102 ? -23.642 1.209 21.073 1.00 59.91 102 ASN A O 1
ATOM 874 N N . SER A 1 103 ? -23.882 -0.290 19.431 1.00 64.81 103 SER A N 1
ATOM 875 C CA . SER A 1 103 ? -24.255 -1.383 20.338 1.00 64.81 103 SER A CA 1
ATOM 876 C C . SER A 1 103 ? -23.042 -1.979 21.063 1.00 64.81 103 SER A C 1
ATOM 878 O O . SER A 1 103 ? -21.925 -2.004 20.540 1.00 64.81 103 SER A O 1
ATOM 880 N N . THR A 1 104 ? -23.263 -2.523 22.256 1.00 65.12 104 THR A N 1
ATOM 881 C CA . THR A 1 104 ? -22.272 -3.307 23.016 1.00 65.12 104 THR A CA 1
ATOM 882 C C . THR A 1 104 ? -21.746 -4.506 22.213 1.00 65.12 104 THR A C 1
ATOM 884 O O . THR A 1 104 ? -20.549 -4.800 22.239 1.00 65.12 104 THR A O 1
ATOM 887 N N . ASP A 1 105 ? -22.590 -5.121 21.379 1.00 63.34 105 ASP A N 1
ATOM 888 C CA . ASP A 1 105 ? -22.200 -6.176 20.430 1.00 63.34 105 ASP A CA 1
ATOM 889 C C . ASP A 1 105 ? -21.185 -5.702 19.373 1.00 63.34 105 ASP A C 1
ATOM 891 O O . ASP A 1 105 ? -20.286 -6.443 18.960 1.00 63.34 105 ASP A O 1
ATOM 895 N N . PHE A 1 106 ? -21.264 -4.438 18.954 1.00 68.88 106 PHE A N 1
ATOM 896 C CA . PHE A 1 106 ? -20.267 -3.848 18.063 1.00 68.88 106 PHE A CA 1
ATOM 897 C C . PHE A 1 106 ? -18.922 -3.635 18.768 1.00 68.88 106 PHE A C 1
ATOM 899 O O . PHE A 1 106 ? -17.863 -3.882 18.189 1.00 68.88 106 PHE A O 1
ATOM 906 N N . ILE A 1 107 ? -18.948 -3.238 20.043 1.00 69.38 107 ILE A N 1
ATOM 907 C CA . ILE A 1 107 ? -17.739 -3.084 20.864 1.00 69.38 107 ILE A CA 1
ATOM 908 C C . ILE A 1 107 ? -17.033 -4.431 21.054 1.00 69.38 107 ILE A C 1
ATOM 910 O O . ILE A 1 107 ? -15.810 -4.505 20.939 1.00 69.38 107 ILE A O 1
ATOM 914 N N . ARG A 1 108 ? -17.787 -5.521 21.231 1.00 69.00 108 ARG A N 1
ATOM 915 C CA . ARG A 1 108 ? -17.230 -6.881 21.327 1.00 69.00 108 ARG A CA 1
ATOM 916 C C . ARG A 1 108 ? -16.576 -7.363 20.029 1.00 69.00 108 ARG A C 1
ATOM 918 O O . ARG A 1 108 ? -15.588 -8.088 20.078 1.00 69.00 108 ARG A O 1
ATOM 925 N N . THR A 1 109 ? -17.074 -6.936 18.869 1.00 75.81 109 THR A N 1
ATOM 926 C CA . THR A 1 109 ? -16.566 -7.371 17.550 1.00 75.81 109 THR A CA 1
ATOM 927 C C . THR A 1 109 ? -15.445 -6.486 16.982 1.00 75.81 109 THR A C 1
ATOM 929 O O . THR A 1 109 ? -14.775 -6.864 16.014 1.00 75.81 109 THR A O 1
ATOM 932 N N . LEU A 1 110 ? -15.175 -5.332 17.598 1.00 74.00 110 LEU A N 1
ATOM 933 C CA . LEU A 1 110 ? -14.138 -4.372 17.197 1.00 74.00 110 LEU A CA 1
ATOM 934 C C . LEU A 1 110 ? -12.716 -4.968 17.069 1.00 74.00 110 LEU A C 1
ATOM 936 O O . LEU A 1 110 ? -12.051 -4.666 16.070 1.00 74.00 110 LEU A O 1
ATOM 940 N N . PRO A 1 111 ? -12.225 -5.822 17.994 1.00 77.75 111 PRO A N 1
ATOM 941 C CA . PRO A 1 111 ? -10.902 -6.443 17.871 1.00 77.75 111 PRO A CA 1
ATOM 942 C C . PRO A 1 111 ? -10.757 -7.326 16.622 1.00 77.75 111 PRO A C 1
ATOM 944 O O . PRO A 1 111 ? -9.739 -7.274 15.924 1.00 77.75 111 PRO A O 1
ATOM 947 N N . ASP A 1 112 ? -11.787 -8.107 16.299 1.00 79.25 112 ASP A N 1
ATOM 948 C CA . ASP A 1 112 ? -11.781 -9.002 15.138 1.00 79.25 112 ASP A CA 1
ATOM 949 C C . ASP A 1 112 ? -11.842 -8.220 13.828 1.00 79.25 112 ASP A C 1
ATOM 951 O O . ASP A 1 112 ? -11.128 -8.524 12.863 1.00 79.25 112 ASP A O 1
ATOM 955 N N . ILE A 1 113 ? -12.663 -7.168 13.802 1.00 79.44 113 ILE A N 1
ATOM 956 C CA . ILE A 1 113 ? -12.740 -6.226 12.686 1.00 79.44 113 ILE A CA 1
ATOM 957 C C . ILE A 1 113 ? -11.369 -5.585 12.450 1.00 79.44 113 ILE A C 1
ATOM 959 O O . ILE A 1 113 ? -10.892 -5.564 11.310 1.00 79.44 113 ILE A O 1
ATOM 963 N N . HIS A 1 114 ? -10.703 -5.127 13.515 1.00 79.81 114 HIS A N 1
ATOM 964 C CA . HIS A 1 114 ? -9.409 -4.460 13.418 1.00 79.81 114 HIS A CA 1
ATOM 965 C C . HIS A 1 114 ? -8.300 -5.410 12.936 1.00 79.81 114 HIS A C 1
ATOM 967 O O . HIS A 1 114 ? -7.484 -5.010 12.097 1.00 79.81 114 HIS A O 1
ATOM 973 N N . ILE A 1 115 ? -8.267 -6.667 13.396 1.00 84.25 115 ILE A N 1
ATOM 974 C CA . ILE A 1 115 ? -7.311 -7.672 12.902 1.00 84.25 115 ILE A CA 1
ATOM 975 C C . ILE A 1 115 ? -7.515 -7.940 11.413 1.00 84.25 115 ILE A C 1
ATOM 977 O O . ILE A 1 115 ? -6.555 -7.855 10.642 1.00 84.25 115 ILE A O 1
ATOM 981 N N . LYS A 1 116 ? -8.753 -8.230 10.993 1.00 84.75 116 LYS A N 1
ATOM 982 C CA . LYS A 1 116 ? -9.066 -8.542 9.589 1.00 84.75 116 LYS A CA 1
ATOM 983 C C . LYS A 1 116 ? -8.748 -7.361 8.676 1.00 84.75 116 LYS A C 1
ATOM 985 O O . LYS A 1 116 ? -8.202 -7.540 7.587 1.00 84.75 116 LYS A O 1
ATOM 990 N N . GLN A 1 117 ? -9.053 -6.143 9.121 1.00 82.56 117 GLN A N 1
ATOM 991 C CA . GLN A 1 117 ? -8.702 -4.935 8.383 1.00 82.56 117 GLN A CA 1
ATOM 992 C C . GLN A 1 117 ? -7.184 -4.751 8.288 1.00 82.56 117 GLN A C 1
ATOM 994 O O . GLN A 1 117 ? -6.680 -4.506 7.195 1.00 82.56 117 GLN A O 1
ATOM 999 N N . GLY A 1 118 ? -6.449 -4.941 9.387 1.00 84.50 118 GLY A N 1
ATOM 1000 C CA . GLY A 1 118 ? -4.991 -4.840 9.396 1.00 84.50 118 GLY A CA 1
ATOM 1001 C C . GLY A 1 118 ? -4.309 -5.855 8.472 1.00 84.50 118 GLY A C 1
ATOM 1002 O O . GLY A 1 118 ? -3.360 -5.503 7.778 1.00 84.50 118 GLY A O 1
ATOM 1003 N N . GLN A 1 119 ? -4.814 -7.092 8.396 1.00 85.88 119 GLN A N 1
ATOM 1004 C CA . GLN A 1 119 ? -4.329 -8.096 7.435 1.00 85.88 119 GLN A CA 1
ATOM 1005 C C . GLN A 1 119 ? -4.522 -7.645 5.988 1.00 85.88 119 GLN A C 1
ATOM 1007 O O . GLN A 1 119 ? -3.611 -7.769 5.168 1.00 85.88 119 GLN A O 1
ATOM 1012 N N . ARG A 1 120 ? -5.706 -7.107 5.677 1.00 86.00 120 ARG A N 1
ATOM 1013 C CA . ARG A 1 120 ? -6.029 -6.622 4.335 1.00 86.00 120 ARG A CA 1
ATOM 1014 C C . ARG A 1 120 ? -5.169 -5.421 3.952 1.00 86.00 120 ARG A C 1
ATOM 1016 O O . ARG A 1 120 ? -4.625 -5.411 2.856 1.00 86.00 120 ARG A O 1
ATOM 1023 N N . GLU A 1 121 ? -5.012 -4.452 4.854 1.00 86.19 121 GLU A N 1
ATOM 1024 C CA . GLU A 1 121 ? -4.139 -3.283 4.668 1.00 86.19 121 GLU A CA 1
ATOM 1025 C C . GLU A 1 121 ? -2.689 -3.699 4.420 1.00 86.19 121 GLU A C 1
ATOM 1027 O O . GLU A 1 121 ? -2.044 -3.184 3.510 1.00 86.19 121 GLU A O 1
ATOM 1032 N N . LEU A 1 122 ? -2.197 -4.679 5.180 1.00 87.75 122 LEU A N 1
ATOM 1033 C CA . LEU A 1 122 ? -0.846 -5.198 5.024 1.00 87.75 122 LEU A CA 1
ATOM 1034 C C . LEU A 1 122 ? -0.639 -5.888 3.669 1.00 87.75 122 LEU A C 1
ATOM 1036 O O . LEU A 1 122 ? 0.374 -5.648 3.019 1.00 87.75 122 LEU A O 1
ATOM 1040 N N . MET A 1 123 ? -1.589 -6.720 3.225 1.00 89.44 123 MET A N 1
ATOM 1041 C CA . MET A 1 123 ? -1.496 -7.356 1.904 1.00 89.44 123 MET A CA 1
ATOM 1042 C C . MET A 1 123 ? -1.582 -6.337 0.771 1.00 89.44 123 MET A C 1
ATOM 1044 O O . MET A 1 123 ? -0.789 -6.415 -0.161 1.00 89.44 123 MET A O 1
ATOM 1048 N N . MET A 1 124 ? -2.486 -5.359 0.874 1.00 87.62 124 MET A N 1
ATOM 1049 C CA . MET A 1 124 ? -2.577 -4.255 -0.084 1.00 87.62 124 MET A CA 1
ATOM 1050 C C . MET A 1 124 ? -1.248 -3.508 -0.195 1.00 87.62 124 MET A C 1
ATOM 1052 O O . MET A 1 124 ? -0.755 -3.311 -1.300 1.00 87.62 124 MET A O 1
ATOM 1056 N N . PHE A 1 125 ? -0.646 -3.144 0.942 1.00 88.19 125 PHE A N 1
ATOM 1057 C CA . PHE A 1 125 ? 0.660 -2.491 0.979 1.00 88.19 125 PHE A CA 1
ATOM 1058 C C . PHE A 1 125 ? 1.728 -3.339 0.281 1.00 88.19 125 PHE A C 1
ATOM 1060 O O . PHE A 1 125 ? 2.421 -2.838 -0.598 1.00 88.19 125 PHE A O 1
ATOM 1067 N N . CYS A 1 126 ? 1.819 -4.635 0.602 1.00 90.31 126 CYS A N 1
ATOM 1068 C CA . CYS A 1 126 ? 2.815 -5.505 -0.018 1.00 90.31 126 CYS A CA 1
ATOM 1069 C C . CYS A 1 126 ? 2.638 -5.617 -1.542 1.00 90.31 126 CYS A C 1
ATOM 1071 O O . CYS A 1 126 ? 3.614 -5.518 -2.285 1.00 90.31 126 CYS A O 1
ATOM 1073 N N . ILE A 1 127 ? 1.402 -5.801 -2.013 1.00 90.88 127 ILE A N 1
ATOM 1074 C CA . ILE A 1 127 ? 1.086 -5.932 -3.442 1.00 90.88 127 ILE A CA 1
ATOM 1075 C C . ILE A 1 127 ? 1.411 -4.633 -4.184 1.00 90.88 127 ILE A C 1
ATOM 1077 O O . ILE A 1 127 ? 2.149 -4.660 -5.166 1.00 90.88 127 ILE A O 1
ATOM 1081 N N . VAL A 1 128 ? 0.920 -3.493 -3.687 1.00 91.12 128 VAL A N 1
ATOM 1082 C CA . VAL A 1 128 ? 1.140 -2.179 -4.309 1.00 91.12 128 VAL A CA 1
ATOM 1083 C C . VAL A 1 128 ? 2.625 -1.834 -4.360 1.00 91.12 128 VAL A C 1
ATOM 1085 O O . VAL A 1 128 ? 3.115 -1.435 -5.411 1.00 91.12 128 VAL A O 1
ATOM 1088 N N . SER A 1 129 ? 3.367 -2.036 -3.269 1.00 91.44 129 SER A N 1
ATOM 1089 C CA . SER A 1 129 ? 4.810 -1.785 -3.258 1.00 91.44 129 SER A CA 1
ATOM 1090 C C . SER A 1 129 ? 5.576 -2.712 -4.202 1.00 91.44 129 SER A C 1
ATOM 1092 O O . SER A 1 129 ? 6.533 -2.270 -4.827 1.00 91.44 129 SER A O 1
ATOM 1094 N N . THR A 1 130 ? 5.153 -3.973 -4.349 1.00 94.19 130 THR A N 1
ATOM 1095 C CA . THR A 1 130 ? 5.772 -4.906 -5.306 1.00 94.19 130 THR A CA 1
ATOM 1096 C C . THR A 1 130 ? 5.561 -4.427 -6.740 1.00 94.19 130 THR A C 1
ATOM 1098 O O . THR A 1 130 ? 6.527 -4.309 -7.488 1.00 94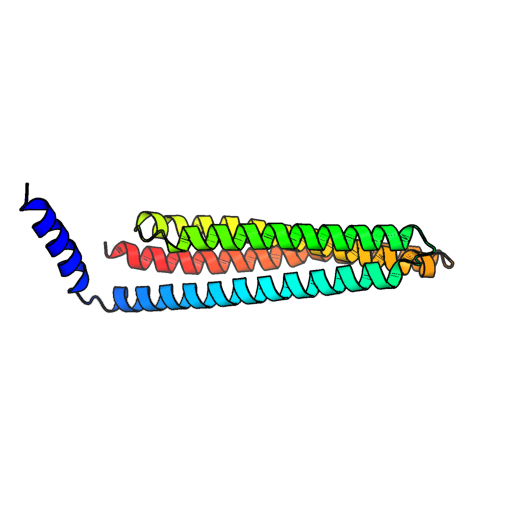.19 130 THR A O 1
ATOM 1101 N N . PHE A 1 131 ? 4.324 -4.083 -7.112 1.00 93.12 131 PHE A N 1
ATOM 1102 C CA . PHE A 1 131 ? 4.032 -3.542 -8.440 1.00 93.12 131 PHE A CA 1
ATOM 1103 C C . PHE A 1 131 ? 4.760 -2.226 -8.702 1.00 93.12 131 PHE A C 1
ATOM 1105 O O . PHE A 1 131 ? 5.279 -2.030 -9.795 1.00 93.12 131 PHE A O 1
ATOM 1112 N N . PHE A 1 132 ? 4.860 -1.355 -7.699 1.00 92.88 132 PHE A N 1
ATOM 1113 C CA . PHE A 1 132 ? 5.596 -0.103 -7.825 1.00 92.88 132 PHE A CA 1
ATOM 1114 C C . PHE A 1 132 ? 7.086 -0.341 -8.104 1.00 92.88 132 PHE A C 1
ATOM 1116 O O . PHE A 1 132 ? 7.644 0.278 -9.003 1.00 92.88 132 PHE A O 1
ATOM 1123 N N . LEU A 1 133 ? 7.725 -1.276 -7.392 1.00 94.56 133 LEU A N 1
ATOM 1124 C CA . LEU A 1 133 ? 9.120 -1.647 -7.652 1.00 94.56 133 LEU A CA 1
ATOM 1125 C C . LEU A 1 133 ? 9.313 -2.213 -9.067 1.00 94.56 133 LEU A C 1
ATOM 1127 O O . LEU A 1 133 ? 10.297 -1.880 -9.723 1.00 94.56 133 LEU A O 1
ATOM 1131 N N . ILE A 1 134 ? 8.369 -3.030 -9.547 1.00 93.38 134 ILE A N 1
ATOM 1132 C CA . ILE A 1 134 ? 8.387 -3.561 -10.918 1.00 93.38 134 ILE A CA 1
ATOM 1133 C C . ILE A 1 134 ? 8.247 -2.426 -11.940 1.00 93.38 134 ILE A C 1
ATOM 1135 O O . ILE A 1 134 ? 9.006 -2.397 -12.903 1.00 93.38 134 ILE A O 1
ATOM 1139 N N . ALA A 1 135 ? 7.332 -1.477 -11.726 1.00 91.94 135 ALA A N 1
ATOM 1140 C CA . ALA A 1 135 ? 7.167 -0.319 -12.605 1.00 91.94 135 ALA A CA 1
ATOM 1141 C C . ALA A 1 135 ? 8.460 0.508 -12.684 1.00 91.94 135 ALA A C 1
ATOM 1143 O O . ALA A 1 135 ? 8.963 0.785 -13.770 1.00 91.94 135 ALA A O 1
ATOM 1144 N N . VAL A 1 136 ? 9.071 0.814 -11.534 1.00 91.06 136 VAL A N 1
ATOM 1145 C CA . VAL A 1 136 ? 10.360 1.521 -11.485 1.00 91.06 136 VAL A CA 1
ATOM 1146 C C . VAL A 1 136 ? 11.440 0.753 -12.250 1.00 91.06 136 VAL A C 1
ATOM 1148 O O . VAL A 1 136 ? 12.157 1.348 -13.047 1.00 91.06 136 VAL A O 1
ATOM 1151 N N . PHE A 1 137 ? 11.543 -0.564 -12.058 1.00 92.69 137 PHE A N 1
ATOM 1152 C CA . PHE A 1 137 ? 12.503 -1.387 -12.794 1.00 92.69 137 PHE A CA 1
ATOM 1153 C C . PHE A 1 137 ? 12.273 -1.333 -14.311 1.00 92.69 137 PHE A C 1
ATOM 1155 O O . PHE A 1 137 ? 13.216 -1.092 -15.060 1.00 92.69 137 PHE A O 1
ATOM 1162 N N . LEU A 1 138 ? 11.026 -1.505 -14.760 1.00 90.56 138 LEU A N 1
ATOM 1163 C CA . LEU A 1 138 ? 10.666 -1.471 -16.179 1.00 90.56 138 LEU A CA 1
ATOM 1164 C C . LEU A 1 138 ? 10.932 -0.106 -16.812 1.00 90.56 138 LEU A C 1
ATOM 1166 O O . LEU A 1 138 ? 11.406 -0.048 -17.941 1.00 90.56 138 LEU A O 1
ATOM 1170 N N . TYR A 1 139 ? 10.705 0.982 -16.076 1.00 88.75 139 TYR A N 1
ATOM 1171 C CA . TYR A 1 139 ? 10.993 2.331 -16.557 1.00 88.75 139 TYR A CA 1
ATOM 1172 C C . TYR A 1 139 ? 12.475 2.533 -16.911 1.00 88.75 139 TYR A C 1
ATOM 1174 O O . TYR A 1 139 ? 12.802 3.188 -17.902 1.00 88.75 139 TYR A O 1
ATOM 1182 N N . PHE A 1 140 ? 13.377 1.951 -16.114 1.00 88.75 140 PHE A N 1
ATOM 1183 C CA . PHE A 1 140 ? 14.820 2.030 -16.345 1.00 88.75 140 PHE A CA 1
ATOM 1184 C C . PHE A 1 140 ? 15.365 0.905 -17.229 1.00 88.75 140 PHE A C 1
ATOM 1186 O O . PHE A 1 140 ? 16.541 0.953 -17.588 1.00 88.75 140 PHE A O 1
ATOM 1193 N N . LEU A 1 141 ? 14.547 -0.087 -17.592 1.00 88.69 141 LEU A N 1
ATOM 1194 C CA . LEU A 1 141 ? 15.008 -1.296 -18.270 1.00 88.69 141 LEU A CA 1
ATOM 1195 C C . LEU A 1 141 ? 15.733 -0.975 -19.577 1.00 88.69 141 LEU A C 1
ATOM 1197 O O . LEU A 1 141 ? 16.834 -1.476 -19.785 1.00 88.69 141 LEU A O 1
ATOM 1201 N N . ASP A 1 142 ? 15.180 -0.089 -20.406 1.00 85.19 142 ASP A N 1
ATOM 1202 C CA . ASP A 1 142 ? 15.795 0.274 -21.690 1.00 85.19 142 ASP A CA 1
ATOM 1203 C C . ASP A 1 142 ? 17.190 0.874 -21.533 1.00 85.19 142 ASP A C 1
ATOM 1205 O O . ASP A 1 142 ? 18.085 0.589 -22.322 1.00 85.19 142 ASP A O 1
ATOM 1209 N N . SER A 1 143 ? 17.388 1.683 -20.491 1.00 86.44 143 SER A N 1
ATOM 1210 C CA . SER A 1 143 ? 18.683 2.293 -20.185 1.00 86.44 143 SER A CA 1
ATOM 1211 C C . SER A 1 143 ? 19.699 1.268 -19.676 1.00 86.44 143 SER A C 1
ATOM 1213 O O . SER A 1 143 ? 20.903 1.508 -19.736 1.00 86.44 143 SER A O 1
ATOM 1215 N N . LEU A 1 144 ? 19.226 0.133 -19.155 1.00 88.06 144 LEU A N 1
ATOM 1216 C CA . LEU A 1 144 ? 20.058 -0.948 -18.633 1.00 88.06 144 LEU A CA 1
ATOM 1217 C C . LEU A 1 144 ? 20.400 -1.986 -19.710 1.00 88.06 144 LEU A C 1
ATOM 1219 O O . LEU A 1 144 ? 21.487 -2.553 -19.654 1.00 88.06 144 LEU A O 1
ATOM 1223 N N . LEU A 1 145 ? 19.535 -2.188 -20.714 1.00 87.44 145 LEU A N 1
ATOM 1224 C CA . LEU A 1 145 ? 19.711 -3.171 -21.796 1.00 87.44 145 LEU A CA 1
ATOM 1225 C C . LEU A 1 145 ? 21.098 -3.178 -22.473 1.00 87.44 145 LEU A C 1
ATOM 1227 O O . LEU A 1 145 ? 21.571 -4.273 -22.778 1.00 87.44 145 LEU A O 1
ATOM 1231 N N . PRO A 1 146 ? 21.789 -2.037 -22.688 1.00 89.38 146 PRO A N 1
ATOM 1232 C CA . PRO A 1 146 ? 23.120 -2.040 -23.297 1.00 89.38 146 PRO A CA 1
ATOM 1233 C C . PRO A 1 146 ? 24.201 -2.762 -22.475 1.00 89.38 146 PRO A C 1
ATOM 1235 O O . PRO A 1 146 ? 25.253 -3.092 -23.018 1.00 89.38 146 PRO A O 1
ATOM 1238 N N . SER A 1 147 ? 23.978 -3.005 -21.177 1.00 92.44 147 SER A N 1
ATOM 1239 C CA . SER A 1 147 ? 24.929 -3.686 -20.296 1.00 92.44 147 SER A CA 1
ATOM 1240 C C . SER A 1 147 ? 24.286 -4.908 -19.627 1.00 92.44 147 SER A C 1
ATOM 1242 O O . SER A 1 147 ? 23.504 -4.773 -18.687 1.00 92.44 147 SER A O 1
ATOM 1244 N N . PRO A 1 148 ? 24.657 -6.138 -20.025 1.00 89.31 148 PRO A N 1
ATOM 1245 C CA . PRO A 1 148 ? 24.120 -7.357 -19.414 1.00 89.31 148 PRO A CA 1
ATOM 1246 C C . PRO A 1 148 ? 24.351 -7.423 -17.897 1.00 89.31 148 PRO A C 1
ATOM 1248 O O . PRO A 1 148 ? 23.507 -7.910 -17.148 1.00 89.31 148 PRO A O 1
ATOM 1251 N N . VAL A 1 149 ? 25.485 -6.890 -17.428 1.00 93.31 149 VAL A N 1
ATOM 1252 C CA . VAL A 1 149 ? 25.839 -6.860 -16.002 1.00 93.31 149 VAL A CA 1
ATOM 1253 C C . VAL A 1 149 ? 24.893 -5.953 -15.216 1.00 93.31 149 VAL A C 1
ATOM 1255 O O . VAL A 1 149 ? 24.465 -6.326 -14.123 1.00 93.31 149 VAL A O 1
ATOM 1258 N N . SER A 1 150 ? 24.531 -4.785 -15.760 1.00 90.75 150 SER A N 1
ATOM 1259 C CA . SER A 1 150 ? 23.611 -3.868 -15.080 1.00 90.75 150 SER A CA 1
ATOM 1260 C C . SER A 1 150 ? 22.203 -4.462 -15.000 1.00 90.75 150 SER A C 1
ATOM 1262 O O . SER A 1 150 ? 21.585 -4.402 -13.940 1.00 90.75 150 SER A O 1
ATOM 1264 N N . VAL A 1 151 ? 21.737 -5.139 -16.056 1.00 90.62 151 VAL A N 1
ATOM 1265 C CA . VAL A 1 151 ? 20.449 -5.852 -16.056 1.00 90.62 151 VAL A CA 1
ATOM 1266 C C . VAL A 1 151 ? 20.415 -6.934 -14.975 1.00 90.62 151 VAL A C 1
ATOM 1268 O O . VAL A 1 151 ? 19.446 -7.006 -14.215 1.00 90.62 151 VAL A O 1
ATOM 1271 N N . ILE A 1 152 ? 21.471 -7.749 -14.860 1.00 92.69 152 ILE A N 1
ATOM 1272 C CA . ILE A 1 152 ? 21.563 -8.806 -13.839 1.00 92.69 152 ILE A CA 1
ATOM 1273 C C . ILE A 1 152 ? 21.554 -8.200 -12.431 1.00 92.69 152 ILE A C 1
ATOM 1275 O O . ILE A 1 152 ? 20.780 -8.644 -11.582 1.00 92.69 152 ILE A O 1
ATOM 1279 N N . LEU A 1 153 ? 22.366 -7.167 -12.184 1.00 93.50 153 LEU A N 1
ATOM 1280 C CA . LEU A 1 153 ? 22.439 -6.504 -10.879 1.00 93.50 153 LEU A CA 1
ATOM 1281 C C . LEU A 1 153 ? 21.106 -5.859 -10.485 1.00 93.50 153 LEU A C 1
ATOM 1283 O O . LEU A 1 153 ? 20.637 -6.060 -9.365 1.00 93.50 153 LEU A O 1
ATOM 1287 N N . SER A 1 154 ? 20.464 -5.130 -11.398 1.00 91.69 154 SER A N 1
ATOM 1288 C CA . SER A 1 154 ? 19.165 -4.499 -11.150 1.00 91.69 154 SER A CA 1
ATOM 1289 C C . SER A 1 154 ? 18.056 -5.529 -10.928 1.00 91.69 154 SER A C 1
ATOM 1291 O O . SER A 1 154 ? 17.209 -5.333 -10.056 1.00 91.69 154 SER A O 1
ATOM 1293 N N . SER A 1 155 ? 18.085 -6.654 -11.647 1.00 93.12 155 SER A N 1
ATOM 1294 C CA . SER A 1 155 ? 17.133 -7.756 -11.451 1.00 93.12 155 SER A CA 1
ATOM 1295 C C . SER A 1 155 ? 17.333 -8.437 -10.095 1.00 93.12 155 SER A C 1
ATOM 1297 O O . SER A 1 155 ? 16.368 -8.665 -9.364 1.00 93.12 155 SER A O 1
ATOM 1299 N N . ALA A 1 156 ? 18.584 -8.710 -9.710 1.00 95.38 156 ALA A N 1
ATOM 1300 C CA . ALA A 1 156 ? 18.909 -9.260 -8.397 1.00 95.38 156 ALA A CA 1
ATOM 1301 C C . ALA A 1 156 ? 18.479 -8.307 -7.271 1.00 95.38 156 ALA A C 1
ATOM 1303 O O . ALA A 1 156 ? 17.872 -8.739 -6.291 1.00 95.38 156 ALA A O 1
ATOM 1304 N N . LEU A 1 157 ? 18.717 -7.003 -7.435 1.00 95.19 157 LEU A N 1
ATOM 1305 C CA . LEU A 1 157 ? 18.287 -5.984 -6.482 1.00 95.19 157 LEU A CA 1
ATOM 1306 C C . LEU A 1 157 ? 16.758 -5.950 -6.336 1.00 95.19 157 LEU A C 1
ATOM 1308 O O . LEU A 1 157 ? 16.258 -5.914 -5.212 1.00 95.19 157 LEU A O 1
ATOM 1312 N N . LEU A 1 158 ? 16.012 -6.015 -7.444 1.00 95.94 158 LEU A N 1
ATOM 1313 C CA . LEU A 1 158 ? 14.548 -6.081 -7.427 1.00 9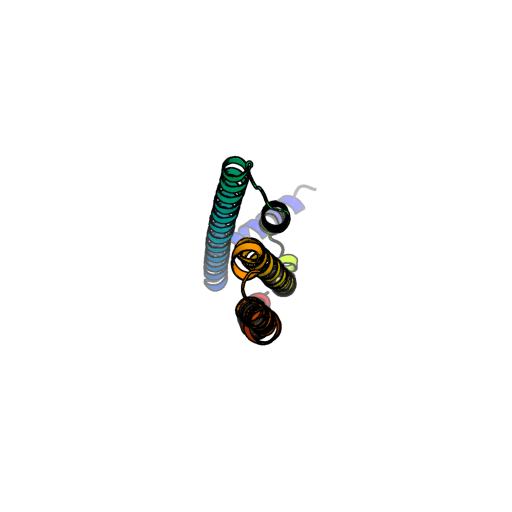5.94 158 LEU A CA 1
ATOM 1314 C C . LEU A 1 158 ? 14.049 -7.308 -6.644 1.00 95.94 158 LEU A C 1
ATOM 1316 O O . LEU A 1 158 ? 13.152 -7.185 -5.803 1.00 95.94 158 LEU A O 1
ATOM 1320 N N . LEU A 1 159 ? 14.648 -8.480 -6.875 1.00 95.31 159 LEU A N 1
ATOM 1321 C CA . LEU A 1 159 ? 14.310 -9.716 -6.160 1.00 95.31 159 LEU A CA 1
ATOM 1322 C C . LEU A 1 159 ? 14.632 -9.629 -4.664 1.00 95.31 159 LEU A C 1
ATOM 1324 O O . LEU A 1 159 ? 13.828 -10.051 -3.834 1.00 95.31 159 LEU A O 1
ATOM 1328 N N . ILE A 1 160 ? 15.768 -9.035 -4.297 1.00 95.94 160 ILE A N 1
ATOM 1329 C CA . ILE A 1 160 ? 16.139 -8.833 -2.891 1.00 95.94 160 ILE A CA 1
ATOM 1330 C C . ILE A 1 160 ? 15.148 -7.884 -2.208 1.00 95.94 160 ILE A C 1
ATOM 1332 O O . ILE A 1 160 ? 14.640 -8.200 -1.132 1.00 95.94 160 ILE A O 1
ATOM 1336 N N . LEU A 1 161 ? 14.824 -6.746 -2.828 1.00 94.75 161 LEU A N 1
ATOM 1337 C CA . LEU A 1 161 ? 13.895 -5.763 -2.261 1.00 94.75 161 LEU A CA 1
ATOM 1338 C C . LEU A 1 161 ? 12.487 -6.339 -2.086 1.00 94.75 161 LEU A C 1
ATOM 1340 O O . LEU A 1 161 ? 11.876 -6.180 -1.025 1.00 94.75 161 LEU A O 1
ATOM 1344 N N . THR A 1 162 ? 11.981 -7.050 -3.094 1.00 93.31 162 THR A N 1
ATOM 1345 C CA . THR A 1 162 ? 10.687 -7.740 -3.001 1.00 93.31 162 THR A CA 1
ATOM 1346 C C . THR A 1 162 ? 10.725 -8.853 -1.951 1.00 93.31 162 THR A C 1
ATOM 1348 O O . THR A 1 162 ? 9.815 -8.944 -1.124 1.00 93.31 162 THR A O 1
ATOM 1351 N N . GLY A 1 163 ? 11.810 -9.626 -1.875 1.00 92.75 163 GLY A N 1
ATOM 1352 C CA . GLY A 1 163 ? 12.032 -10.623 -0.828 1.00 92.75 163 GLY A CA 1
ATOM 1353 C C . GLY A 1 163 ? 11.979 -10.025 0.581 1.00 92.75 163 GLY A C 1
ATOM 1354 O O . GLY A 1 163 ? 11.224 -10.512 1.427 1.00 92.75 163 GLY A O 1
ATOM 1355 N N . ILE A 1 164 ? 12.709 -8.933 0.833 1.00 93.94 164 ILE A N 1
ATOM 1356 C CA . ILE A 1 164 ? 12.714 -8.207 2.118 1.00 93.94 164 ILE A CA 1
ATOM 1357 C C . ILE A 1 164 ? 11.306 -7.727 2.475 1.00 93.94 164 ILE A C 1
ATOM 1359 O O . ILE A 1 164 ? 10.859 -7.872 3.618 1.00 93.94 164 ILE A O 1
ATOM 1363 N N . LEU A 1 165 ? 10.583 -7.175 1.503 1.00 93.50 165 LEU A N 1
ATOM 1364 C CA . LEU A 1 165 ? 9.236 -6.658 1.703 1.00 93.50 165 LEU A CA 1
ATOM 1365 C C . LEU A 1 165 ? 8.260 -7.756 2.162 1.00 93.50 165 LEU A C 1
ATOM 1367 O O . LEU A 1 165 ? 7.499 -7.557 3.115 1.00 93.50 165 LEU A O 1
ATOM 1371 N N . TRP A 1 166 ? 8.314 -8.932 1.535 1.00 92.94 166 TRP A N 1
ATOM 1372 C CA . TRP A 1 166 ? 7.414 -10.048 1.836 1.00 92.94 166 TRP A CA 1
ATOM 1373 C C . TRP A 1 166 ? 7.807 -10.857 3.074 1.00 92.94 166 TRP A C 1
ATOM 1375 O O . TRP A 1 166 ? 6.924 -11.318 3.801 1.00 92.94 166 TRP A O 1
ATOM 1385 N N . THR A 1 167 ? 9.102 -11.028 3.334 1.00 91.75 167 THR A N 1
ATOM 1386 C CA . THR A 1 167 ? 9.594 -11.888 4.423 1.00 91.75 167 THR A CA 1
ATOM 1387 C C . THR A 1 167 ? 9.841 -11.113 5.712 1.00 91.75 167 THR A C 1
ATOM 1389 O O . THR A 1 167 ? 9.419 -11.553 6.778 1.00 91.75 167 THR A O 1
ATOM 1392 N N . ILE A 1 168 ? 10.457 -9.933 5.630 1.00 91.62 168 ILE A N 1
ATOM 1393 C CA . ILE A 1 168 ? 10.872 -9.156 6.801 1.00 91.62 168 ILE A CA 1
ATOM 1394 C C . ILE A 1 168 ? 9.812 -8.106 7.130 1.00 91.62 168 ILE A C 1
ATOM 1396 O O . ILE A 1 168 ? 9.209 -8.129 8.208 1.00 91.62 168 ILE A O 1
ATOM 1400 N N . LEU A 1 169 ? 9.542 -7.191 6.195 1.00 88.75 169 LEU A N 1
ATOM 1401 C CA . LEU A 1 169 ? 8.715 -6.015 6.467 1.00 88.75 169 LEU A CA 1
ATOM 1402 C C . LEU A 1 169 ? 7.269 -6.405 6.794 1.00 88.75 169 LEU A C 1
ATOM 1404 O O . LEU A 1 169 ? 6.718 -5.949 7.802 1.00 88.75 169 LEU A O 1
ATOM 1408 N N . LYS A 1 170 ? 6.686 -7.320 6.009 1.00 89.94 170 LYS A N 1
ATOM 1409 C CA . LYS A 1 170 ? 5.357 -7.889 6.266 1.00 89.94 170 LYS A CA 1
ATOM 1410 C C . LYS A 1 170 ? 5.250 -8.466 7.678 1.00 89.94 170 LYS A C 1
ATOM 1412 O O . LYS A 1 170 ? 4.306 -8.152 8.401 1.00 89.94 170 LYS A O 1
ATOM 1417 N N . GLN A 1 171 ? 6.221 -9.278 8.099 1.00 88.56 171 GLN A N 1
ATOM 1418 C CA . GLN A 1 171 ? 6.201 -9.906 9.422 1.00 88.56 171 GLN A CA 1
ATOM 1419 C C . GLN A 1 171 ? 6.319 -8.882 10.556 1.00 88.56 171 GLN A C 1
ATOM 1421 O O . GLN A 1 171 ? 5.601 -8.978 11.555 1.00 88.56 171 GLN A O 1
ATOM 1426 N N . ILE A 1 172 ? 7.196 -7.885 10.412 1.00 90.94 172 ILE A N 1
ATOM 1427 C CA . ILE A 1 172 ? 7.377 -6.828 11.416 1.00 90.94 172 ILE A CA 1
ATOM 1428 C C . ILE A 1 172 ? 6.087 -6.019 11.580 1.00 90.94 172 ILE A C 1
ATOM 1430 O O . ILE A 1 172 ? 5.622 -5.804 12.706 1.00 90.94 172 ILE A O 1
ATOM 1434 N N . LEU A 1 173 ? 5.485 -5.590 10.470 1.00 88.50 173 LEU A N 1
ATOM 1435 C CA . LEU A 1 173 ? 4.236 -4.832 10.485 1.00 88.50 173 LEU A CA 1
ATOM 1436 C C . LEU A 1 173 ? 3.082 -5.668 11.049 1.00 88.50 173 LEU A C 1
ATOM 1438 O O . LEU A 1 173 ? 2.320 -5.170 11.880 1.00 88.50 173 LEU A O 1
ATOM 1442 N N . TRP A 1 174 ? 3.009 -6.954 10.700 1.00 89.75 174 TRP A N 1
ATOM 1443 C CA . TRP A 1 174 ? 2.025 -7.874 11.265 1.00 89.75 174 TRP A CA 1
ATOM 1444 C C . TRP A 1 174 ? 2.135 -7.989 12.789 1.00 89.75 174 TRP A C 1
ATOM 1446 O O . TRP A 1 174 ? 1.141 -7.829 13.503 1.00 89.75 174 TRP A O 1
ATOM 1456 N N . LYS A 1 175 ? 3.353 -8.178 13.316 1.00 89.62 175 LYS A N 1
ATOM 1457 C CA . LYS A 1 175 ? 3.600 -8.208 14.768 1.00 89.62 175 LYS A CA 1
ATOM 1458 C C . LYS A 1 175 ? 3.141 -6.911 15.443 1.00 89.62 175 LYS A C 1
ATOM 1460 O O . LYS A 1 175 ? 2.547 -6.963 16.521 1.00 89.62 175 LYS A O 1
ATOM 1465 N N . ARG A 1 176 ? 3.368 -5.749 14.817 1.00 87.19 176 ARG A N 1
ATOM 1466 C CA . ARG A 1 176 ? 2.902 -4.449 15.337 1.00 87.19 176 ARG A CA 1
ATOM 1467 C C . ARG A 1 176 ? 1.374 -4.353 15.375 1.00 87.19 176 ARG A C 1
ATOM 1469 O O . ARG A 1 176 ? 0.840 -3.888 16.381 1.00 87.19 176 ARG A O 1
ATOM 1476 N N . ILE A 1 177 ? 0.680 -4.806 14.328 1.00 85.94 177 ILE A N 1
ATOM 1477 C CA . ILE A 1 177 ? -0.793 -4.833 14.277 1.00 85.94 177 ILE A CA 1
ATOM 1478 C C . ILE A 1 177 ? -1.342 -5.731 15.389 1.00 85.94 177 ILE A C 1
ATOM 1480 O O . ILE A 1 177 ? -2.194 -5.292 16.159 1.00 85.94 177 ILE A O 1
ATOM 1484 N N . LYS A 1 178 ? -0.793 -6.944 15.545 1.00 86.69 178 LYS A N 1
ATOM 1485 C CA . LYS A 1 178 ? -1.221 -7.892 16.585 1.00 86.69 178 LYS A CA 1
ATOM 1486 C C . LYS A 1 178 ? -1.073 -7.308 17.994 1.00 86.69 178 LYS A C 1
ATOM 1488 O O . LYS A 1 178 ? -2.017 -7.371 18.775 1.00 86.69 178 LYS A O 1
ATOM 1493 N N . ARG A 1 179 ? 0.066 -6.672 18.300 1.00 85.69 179 ARG A N 1
ATOM 1494 C CA . ARG A 1 179 ? 0.297 -6.012 19.602 1.00 85.69 179 ARG A CA 1
ATOM 1495 C C . ARG A 1 179 ? -0.685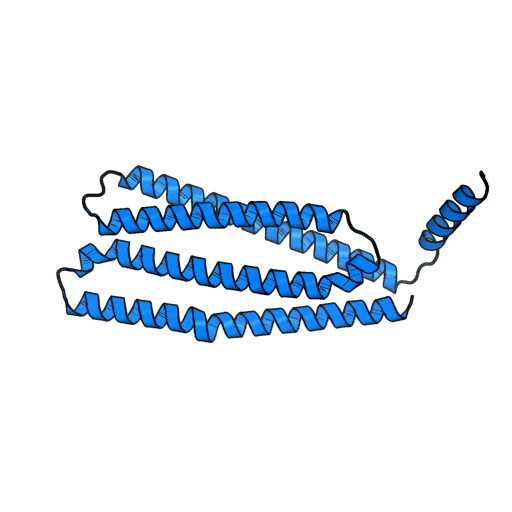 -4.869 19.865 1.00 85.69 179 ARG A C 1
ATOM 1497 O O . ARG A 1 179 ? -1.174 -4.732 20.982 1.00 85.69 179 ARG A O 1
ATOM 1504 N N . LYS A 1 180 ? -0.978 -4.043 18.853 1.00 82.06 180 LYS A N 1
ATOM 1505 C CA . LYS A 1 180 ? -1.983 -2.974 18.982 1.00 82.06 180 LYS A CA 1
ATOM 1506 C C . LYS A 1 180 ? -3.372 -3.549 19.253 1.00 82.06 180 LYS A C 1
ATOM 1508 O O . LYS A 1 180 ? -4.062 -3.029 20.122 1.00 82.06 180 LYS A O 1
ATOM 1513 N N . ASN A 1 181 ? -3.743 -4.634 18.572 1.00 83.12 181 ASN A N 1
ATOM 1514 C CA . ASN A 1 181 ? -5.039 -5.266 18.790 1.00 83.12 181 ASN A CA 1
ATOM 1515 C C . ASN A 1 181 ? -5.165 -5.911 20.173 1.00 83.12 181 ASN A C 1
ATOM 1517 O O . ASN A 1 181 ? -6.211 -5.803 20.794 1.00 83.12 181 ASN A O 1
ATOM 1521 N N . GLN A 1 182 ? -4.097 -6.524 20.690 1.00 82.31 182 GLN A N 1
ATOM 1522 C CA . GLN A 1 182 ? -4.087 -7.066 22.054 1.00 82.31 182 GLN A CA 1
ATOM 1523 C C . GLN A 1 182 ? -4.357 -5.978 23.101 1.00 82.31 182 GLN A C 1
ATOM 1525 O O . GLN A 1 182 ? -5.185 -6.180 23.980 1.00 82.31 182 GLN A O 1
ATOM 1530 N N . ARG A 1 183 ? -3.730 -4.801 22.959 1.00 81.38 183 ARG A N 1
ATOM 1531 C CA . ARG A 1 183 ? -3.987 -3.646 23.840 1.00 81.38 183 ARG A CA 1
ATOM 1532 C C . ARG A 1 183 ? -5.409 -3.098 23.712 1.00 81.38 183 ARG A C 1
ATOM 1534 O O . ARG A 1 183 ? -5.949 -2.579 24.678 1.00 81.38 183 ARG A O 1
ATOM 1541 N N . LEU A 1 184 ? -5.991 -3.152 22.514 1.00 74.19 184 LEU A N 1
ATOM 1542 C CA . LEU A 1 184 ? -7.380 -2.747 22.301 1.00 74.19 184 LEU A CA 1
ATOM 1543 C C . LEU A 1 184 ? -8.340 -3.741 22.966 1.00 74.19 184 LEU A C 1
ATOM 1545 O O . LEU A 1 184 ? -9.245 -3.331 23.680 1.00 74.19 184 LEU A O 1
ATOM 1549 N N . SER A 1 185 ? -8.105 -5.039 22.766 1.00 77.94 185 SER A N 1
ATOM 1550 C CA . SER A 1 185 ? -8.912 -6.112 23.345 1.00 77.94 185 SER A CA 1
ATOM 1551 C C . SER A 1 185 ? -8.873 -6.106 24.870 1.00 77.94 185 SER A C 1
ATOM 1553 O O . SER A 1 185 ? -9.914 -6.304 25.483 1.00 77.94 185 SER A O 1
ATOM 1555 N N . SER A 1 186 ? -7.707 -5.861 25.482 1.00 77.12 186 SER A N 1
ATOM 1556 C CA . SER A 1 186 ? -7.595 -5.785 26.943 1.00 77.12 186 SER A CA 1
ATOM 1557 C C . SER A 1 186 ? -8.404 -4.618 27.505 1.00 77.12 186 SER A C 1
ATOM 1559 O O . SER A 1 186 ? -9.158 -4.813 28.445 1.00 77.12 186 SER A O 1
ATOM 1561 N N . LYS A 1 187 ? -8.328 -3.439 26.870 1.00 72.31 187 LYS A N 1
ATOM 1562 C CA . LYS A 1 187 ? -9.123 -2.267 27.267 1.00 72.31 187 LYS A CA 1
ATOM 1563 C C . LYS A 1 187 ? -10.626 -2.499 27.128 1.00 72.31 187 LYS A C 1
ATOM 1565 O O . LYS A 1 187 ? -11.390 -2.049 27.962 1.00 72.31 187 LYS A O 1
ATOM 1570 N N . ILE A 1 188 ? -11.055 -3.186 26.070 1.00 72.94 188 ILE A N 1
ATOM 1571 C CA . ILE A 1 188 ? -12.474 -3.506 25.867 1.00 72.94 188 ILE A CA 1
ATOM 1572 C C . ILE A 1 188 ? -12.965 -4.506 26.924 1.00 72.94 188 ILE A C 1
ATOM 1574 O O . ILE A 1 188 ? -14.062 -4.338 27.447 1.00 72.94 188 ILE A O 1
ATOM 1578 N N . ALA A 1 189 ? -12.160 -5.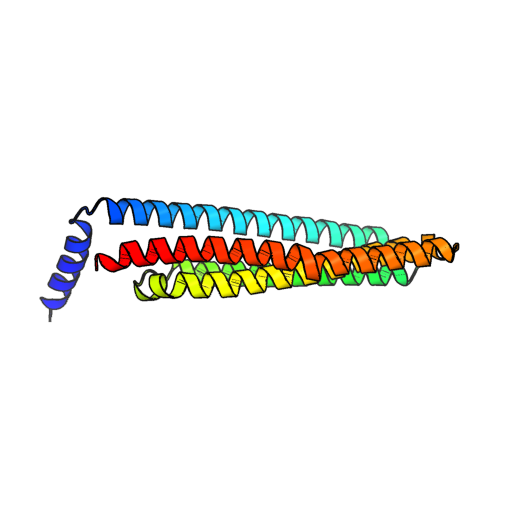519 27.256 1.00 74.50 189 ALA A N 1
ATOM 1579 C CA . ALA A 1 189 ? -12.503 -6.502 28.282 1.00 74.50 189 ALA A CA 1
ATOM 1580 C C . ALA A 1 189 ? -12.618 -5.875 29.679 1.00 74.50 189 ALA A C 1
ATOM 1582 O O . ALA A 1 189 ? -13.544 -6.201 30.408 1.00 74.50 189 ALA A O 1
ATOM 1583 N N . GLU A 1 190 ? -11.719 -4.950 30.018 1.00 72.38 190 GLU A N 1
ATOM 1584 C CA . GLU A 1 190 ? -11.720 -4.217 31.291 1.00 72.38 190 GLU A CA 1
ATOM 1585 C C . GLU A 1 190 ? -13.001 -3.389 31.477 1.00 72.38 190 GLU A C 1
ATOM 1587 O O . GLU A 1 190 ? -13.507 -3.273 32.581 1.00 72.38 190 GLU A O 1
ATOM 1592 N N . ILE A 1 191 ? -13.570 -2.870 30.387 1.00 64.50 191 ILE A N 1
ATOM 1593 C CA . ILE A 1 191 ? -14.775 -2.028 30.414 1.00 64.50 191 ILE A CA 1
ATOM 1594 C C . ILE A 1 191 ? -16.051 -2.872 30.443 1.00 64.50 191 ILE A C 1
ATOM 1596 O O . ILE A 1 191 ? -16.990 -2.540 31.154 1.00 64.50 191 ILE A O 1
ATOM 1600 N N . LEU A 1 192 ? -16.073 -3.990 29.713 1.00 64.31 192 LEU A N 1
ATOM 1601 C CA . LEU A 1 192 ? -17.208 -4.919 29.685 1.00 64.31 192 LEU A CA 1
ATOM 1602 C C . LEU A 1 192 ? -17.316 -5.801 30.940 1.00 64.31 192 LEU A C 1
ATOM 1604 O O . LEU A 1 192 ? -18.281 -6.546 31.054 1.00 64.31 192 LEU A O 1
ATOM 1608 N N . GLN A 1 193 ? -16.332 -5.772 31.844 1.00 55.50 193 GLN A N 1
ATOM 1609 C CA . GLN A 1 193 ? -16.415 -6.427 33.156 1.00 55.50 193 GLN A CA 1
ATOM 1610 C C . GLN A 1 193 ? -17.274 -5.649 34.168 1.00 55.50 193 GLN A C 1
ATOM 1612 O O . GLN A 1 193 ? -17.596 -6.201 35.216 1.00 55.50 193 GLN A O 1
ATOM 1617 N N . TYR A 1 194 ? -17.623 -4.395 33.863 1.00 48.28 194 TYR A N 1
ATOM 1618 C CA . TYR A 1 194 ? -18.471 -3.534 34.695 1.00 48.28 194 TYR A CA 1
ATOM 1619 C C . TYR A 1 194 ? -19.927 -3.432 34.187 1.00 48.28 194 TYR A C 1
ATOM 1621 O O . TYR A 1 194 ? -20.690 -2.645 34.745 1.00 48.28 194 TYR A O 1
ATOM 1629 N N . ASP A 1 195 ? -20.291 -4.215 33.160 1.00 41.50 195 ASP A N 1
ATOM 1630 C CA . ASP A 1 195 ? -21.672 -4.491 32.713 1.00 41.50 195 ASP A CA 1
ATOM 1631 C C . ASP A 1 195 ? -22.175 -5.806 33.339 1.00 41.50 195 ASP A C 1
ATOM 1633 O O . ASP A 1 195 ? -23.368 -5.875 33.712 1.00 41.50 195 ASP A O 1
#